Protein AF-A0A417QEA2-F1 (afdb_monomer_lite)

Secondary structure (DSSP, 8-state):
--PPPPPPPPTTHHHHHHHHHHHHHHHHHHHHHHHHHHHHHHHHHHHHHHHHHHT------HHHHHHHHHHHHHHHHHTTSS-------------S--TT-------------HHHHHHHHHHHHHHHHHHHHSHHHHHHHHHHHHTT-SS------HHHHHHHHTT----SS------S---TT-EEEEEEEETTTTEEEEEEE-TT--EEEEEEEEGGG--------SPPPEEEEETTEEEEEEE-GGG-EEEEEEETTEEEEEEESS-HHHHHHHHHH-TT--

Sequence (286 aa):
MCARSLPVPDKNWKNNCAKGKSQMEMNRISDELLREAVKQACEREGTYYEEFTKDAKHHFSIRHQIRMRRLYRKMKRKKAEELVDRYRVYTYPRQEADAGKKQFTSYRVTRLHPKFLLIVILLMISMSMTVFAIEPIREGIYQLIEKCFSDHTDISFEKVQSEIKGQEEEIKEFKPQKLEYVPEGYVLENEETDETFLMYSADYVNEEDYSLFYEQTAIQFFTPSISSNGKRMEKIDVKNKYGYWIEDTGGWNHLIYVNDGYVYYLSGHENIDNLISILEKNKKIK

Foldseek 3Di:
DDDDDDDDDDPCPVVVVVVVVVVVVVVVVVVVVVVVVVVVVVVVVVVVVCVVCVPPDDDDDPVRVVVVVVVVVVVVVVVVPDDDDDDDDDDDPDPPPPPDDDDPPPPPPPPDPVVVVVVVVVVVVVVVVVQCVDVVSVVVVVLVVLVVPQFFPPPPPPVVLCVQVVPADDDPDQDDQDQPDDDPQWDWDDWDQDPVQSKIKTWIAGPVRWIKIKMKGFSVNDDDGAAANSDDWDWDDAPNDTWIWGQHPPQKIWIWDHDDRITIIIITNDDPVVVSVSQNVRPVND

pLDDT: mean 70.97, std 18.06, range [32.75, 95.94]

Structure (mmCIF, N/CA/C/O backbone):
data_AF-A0A417QEA2-F1
#
_entry.id   AF-A0A417QEA2-F1
#
loop_
_atom_site.group_PDB
_atom_site.id
_atom_site.type_symbol
_atom_site.label_atom_id
_atom_site.label_alt_id
_atom_site.label_comp_id
_atom_site.label_asym_id
_atom_site.label_entity_id
_atom_site.label_seq_id
_atom_site.pdbx_PDB_ins_code
_atom_site.Cartn_x
_atom_site.Cartn_y
_atom_site.Cartn_z
_atom_site.occupancy
_atom_site.B_iso_or_equiv
_atom_site.auth_seq_id
_atom_site.auth_comp_id
_atom_site.auth_asym_id
_atom_site.auth_atom_id
_atom_site.pdbx_PDB_model_num
ATOM 1 N N . MET A 1 1 ? 64.346 75.365 7.347 1.00 34.59 1 MET A N 1
ATOM 2 C CA . MET A 1 1 ? 63.352 74.296 7.581 1.00 34.59 1 MET A CA 1
ATOM 3 C C . MET A 1 1 ? 62.937 73.703 6.237 1.00 34.59 1 MET A C 1
ATOM 5 O O . MET A 1 1 ? 62.426 74.429 5.401 1.00 34.59 1 MET A O 1
ATOM 9 N N . CYS A 1 2 ? 63.267 72.420 6.055 1.00 38.78 2 CYS A N 1
ATOM 10 C CA . CYS A 1 2 ? 62.787 71.415 5.089 1.00 38.78 2 CYS A CA 1
ATOM 11 C C . CYS A 1 2 ? 62.613 71.775 3.596 1.00 38.78 2 CYS A C 1
ATOM 13 O O . CYS A 1 2 ? 61.549 72.208 3.162 1.00 38.78 2 CYS A O 1
ATOM 15 N N . ALA A 1 3 ? 63.616 71.407 2.790 1.00 39.12 3 ALA A N 1
ATOM 16 C CA . ALA A 1 3 ? 63.444 71.112 1.367 1.00 39.12 3 ALA A CA 1
ATOM 17 C C . ALA A 1 3 ? 62.694 69.772 1.202 1.00 39.12 3 ALA A C 1
ATOM 19 O O . ALA A 1 3 ? 63.112 68.758 1.762 1.00 39.12 3 ALA A O 1
ATOM 20 N N . ARG A 1 4 ? 61.581 69.762 0.455 1.00 40.22 4 ARG A N 1
ATOM 21 C CA . ARG A 1 4 ? 60.879 68.535 0.040 1.00 40.22 4 ARG A CA 1
ATOM 22 C C . ARG A 1 4 ? 61.615 67.917 -1.150 1.00 40.22 4 ARG A C 1
ATOM 24 O O . ARG A 1 4 ? 61.803 68.579 -2.166 1.00 40.22 4 ARG A O 1
ATOM 31 N N . SER A 1 5 ? 62.027 66.662 -1.015 1.00 45.12 5 SER A N 1
ATOM 32 C CA . SER A 1 5 ? 62.602 65.851 -2.087 1.00 45.12 5 SER A CA 1
ATOM 33 C C . SER A 1 5 ? 61.541 65.478 -3.133 1.00 45.12 5 SER A C 1
ATOM 35 O O . SER A 1 5 ? 60.409 65.133 -2.796 1.00 45.12 5 SER A O 1
ATOM 37 N N . LEU A 1 6 ? 61.920 65.543 -4.412 1.00 48.94 6 LEU A N 1
ATOM 38 C CA . LEU A 1 6 ? 61.163 64.970 -5.530 1.00 48.94 6 LEU A CA 1
ATOM 39 C C . LEU A 1 6 ? 61.260 63.431 -5.493 1.00 48.94 6 LEU A C 1
ATOM 41 O O . LEU A 1 6 ? 62.308 62.909 -5.098 1.00 48.94 6 LEU A O 1
ATOM 45 N N . PRO A 1 7 ? 60.217 62.690 -5.910 1.00 47.09 7 PRO A N 1
ATOM 46 C CA . PRO A 1 7 ? 60.269 61.235 -5.942 1.00 47.09 7 PRO A CA 1
ATOM 47 C C . PRO A 1 7 ? 61.247 60.753 -7.023 1.00 47.09 7 PRO A C 1
ATOM 49 O O . PRO A 1 7 ? 61.224 61.209 -8.166 1.00 47.09 7 PRO A O 1
ATOM 52 N N . VAL A 1 8 ? 62.119 59.821 -6.639 1.00 57.31 8 VAL A N 1
ATOM 53 C CA . VAL A 1 8 ? 63.080 59.149 -7.522 1.00 57.31 8 VAL A CA 1
ATOM 54 C C . VAL A 1 8 ? 62.325 58.164 -8.429 1.00 57.31 8 VAL A C 1
ATOM 56 O O . VAL A 1 8 ? 61.474 57.430 -7.924 1.00 57.31 8 VAL A O 1
ATOM 59 N N . PRO A 1 9 ? 62.610 58.106 -9.744 1.00 53.44 9 PRO A N 1
ATOM 60 C CA . PRO A 1 9 ? 61.956 57.161 -10.642 1.00 53.44 9 PRO A CA 1
ATOM 61 C C . PRO A 1 9 ? 62.353 55.717 -10.309 1.00 53.44 9 PRO A C 1
ATOM 63 O O . PRO A 1 9 ? 63.536 55.394 -10.174 1.00 53.44 9 PRO A O 1
ATOM 66 N N . ASP A 1 10 ? 61.346 54.851 -10.190 1.00 58.69 10 ASP A N 1
ATOM 67 C CA . ASP A 1 10 ? 61.504 53.428 -9.896 1.00 58.69 10 ASP A CA 1
ATOM 68 C C . ASP A 1 10 ? 62.354 52.735 -10.980 1.00 58.69 10 ASP A C 1
ATOM 70 O O . ASP A 1 10 ? 62.067 52.800 -12.182 1.00 58.69 10 ASP A O 1
ATOM 74 N N . LYS A 1 11 ? 63.423 52.055 -10.546 1.00 57.03 11 LYS A N 1
ATOM 75 C CA . LYS A 1 11 ? 64.387 51.352 -11.408 1.00 57.03 11 LYS A CA 1
ATOM 76 C C . LYS A 1 11 ? 63.763 50.173 -12.173 1.00 5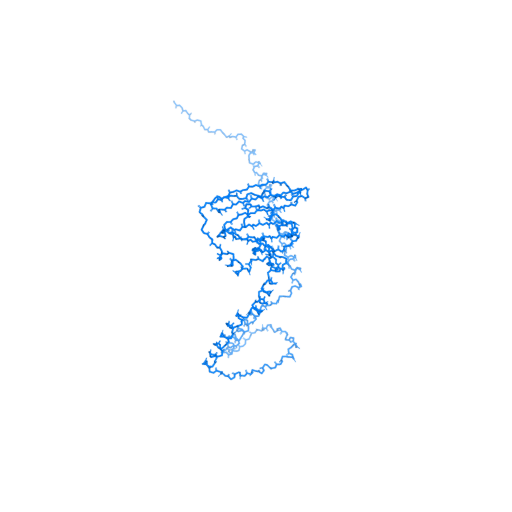7.03 11 LYS A C 1
ATOM 78 O O . LYS A 1 11 ? 64.402 49.658 -13.086 1.00 57.03 11 LYS A O 1
ATOM 83 N N . ASN A 1 12 ? 62.525 49.778 -11.865 1.00 56.47 12 ASN A N 1
ATOM 84 C CA . ASN A 1 12 ? 61.827 48.658 -12.509 1.00 56.47 12 ASN A CA 1
ATOM 85 C C . ASN A 1 12 ? 60.877 49.023 -13.666 1.00 56.47 12 ASN A C 1
ATOM 87 O O . ASN A 1 12 ? 60.269 48.129 -14.260 1.00 56.47 12 ASN A O 1
ATOM 91 N N . TRP A 1 13 ? 60.757 50.297 -14.058 1.00 50.38 13 TRP A N 1
ATOM 92 C CA . TRP A 1 13 ? 59.749 50.706 -15.053 1.00 50.38 13 TRP A CA 1
ATOM 93 C C . TRP A 1 13 ? 59.919 50.051 -16.443 1.00 50.38 13 TRP A C 1
ATOM 95 O O . TRP A 1 13 ? 58.929 49.693 -17.086 1.00 50.38 13 TRP A O 1
ATOM 105 N N . LYS A 1 14 ? 61.166 49.828 -16.895 1.00 54.16 14 LYS A N 1
ATOM 106 C CA . LYS A 1 14 ? 61.457 49.177 -18.190 1.00 54.16 14 LYS A CA 1
ATOM 107 C C . LYS A 1 14 ? 61.068 47.696 -18.201 1.00 54.16 14 LYS A C 1
ATOM 109 O O . LYS A 1 14 ? 60.528 47.217 -19.197 1.00 54.16 14 LYS A O 1
ATOM 114 N N . ASN A 1 15 ? 61.282 46.997 -17.085 1.00 55.94 15 ASN A N 1
ATOM 115 C CA . ASN A 1 15 ? 60.948 45.579 -16.943 1.00 55.94 15 ASN A CA 1
ATOM 116 C C . ASN A 1 15 ? 59.429 45.369 -16.910 1.00 55.94 15 ASN A C 1
ATOM 118 O O . ASN A 1 15 ? 58.923 44.440 -17.536 1.00 55.94 15 ASN A O 1
ATOM 122 N N . ASN A 1 16 ? 58.692 46.282 -16.272 1.00 54.66 16 ASN A N 1
ATOM 123 C CA . ASN A 1 16 ? 57.230 46.234 -16.224 1.00 54.66 16 ASN A CA 1
ATOM 124 C C . ASN A 1 16 ? 56.588 46.499 -17.601 1.00 54.66 16 ASN A C 1
ATOM 126 O O . ASN A 1 16 ? 55.611 45.843 -17.956 1.00 54.66 16 ASN A O 1
ATOM 130 N N . CYS A 1 17 ? 57.171 47.379 -18.427 1.00 54.06 17 CYS A N 1
ATOM 131 C CA . CYS A 1 17 ? 56.698 47.616 -19.798 1.00 54.06 17 CYS A CA 1
ATOM 132 C C . CYS A 1 17 ? 56.938 46.421 -20.739 1.00 54.06 17 CYS A C 1
ATOM 134 O O . CYS A 1 17 ? 56.089 46.126 -21.579 1.00 54.06 17 CYS A O 1
ATOM 136 N N . ALA A 1 18 ? 58.073 45.724 -20.616 1.00 55.03 18 ALA A N 1
ATOM 137 C CA . ALA A 1 18 ? 58.368 44.536 -21.425 1.00 55.03 18 ALA A CA 1
ATOM 138 C C . ALA A 1 18 ? 57.472 43.344 -21.041 1.00 55.03 18 ALA A C 1
ATOM 140 O O . ALA A 1 18 ? 56.949 42.653 -21.914 1.00 55.03 18 ALA A O 1
ATOM 141 N N . LYS A 1 19 ? 57.226 43.160 -19.737 1.00 54.22 19 LYS A N 1
ATOM 142 C CA . LYS A 1 19 ? 56.334 42.116 -19.211 1.00 54.22 19 LYS A CA 1
ATOM 143 C C . LYS A 1 19 ? 54.877 42.342 -19.636 1.00 54.22 19 LYS A C 1
ATOM 145 O O . LYS A 1 19 ? 54.225 41.404 -20.083 1.00 54.22 19 LYS A O 1
ATOM 150 N N . GLY A 1 20 ? 54.410 43.596 -19.609 1.00 56.53 20 GLY A N 1
ATOM 151 C CA . GLY A 1 20 ? 53.079 43.973 -20.097 1.00 56.53 20 GLY A CA 1
ATOM 152 C C . GLY A 1 20 ? 52.887 43.765 -21.605 1.00 56.53 20 GLY A C 1
ATOM 153 O O . GLY A 1 20 ? 51.827 43.312 -22.023 1.00 56.53 20 GLY A O 1
ATOM 154 N N . LYS A 1 21 ? 53.915 44.022 -22.430 1.00 54.38 21 LYS A N 1
ATOM 155 C CA . LYS A 1 21 ? 53.860 43.757 -23.882 1.00 54.38 21 LYS A CA 1
ATOM 156 C C . LYS A 1 21 ? 53.807 42.261 -24.205 1.00 54.38 21 LYS A C 1
ATOM 158 O O . LYS A 1 21 ? 52.982 41.859 -25.015 1.00 54.38 21 LYS A O 1
ATOM 163 N N . SER A 1 22 ? 54.610 41.444 -23.520 1.00 58.03 22 SER A N 1
ATOM 164 C CA . SER A 1 22 ? 54.604 39.983 -23.688 1.00 58.03 22 SER A CA 1
ATOM 165 C C . SER A 1 22 ? 53.280 39.342 -23.244 1.00 58.03 22 SER A C 1
ATOM 167 O O . SER A 1 22 ? 52.764 38.472 -23.942 1.00 58.03 22 SER A O 1
ATOM 169 N N . GLN A 1 23 ? 52.682 39.805 -22.139 1.00 54.97 23 GLN A N 1
ATOM 170 C CA . GLN A 1 23 ? 51.347 39.358 -21.715 1.00 54.97 23 GLN A CA 1
ATOM 171 C C . GLN A 1 23 ? 50.244 39.787 -22.692 1.00 54.97 23 GLN A C 1
ATOM 173 O O . GLN A 1 23 ? 49.345 39.004 -22.978 1.00 54.97 23 GLN A O 1
ATOM 178 N N . MET A 1 24 ? 50.318 41.000 -23.245 1.00 55.59 24 MET A N 1
ATOM 179 C CA . MET A 1 24 ? 49.335 41.488 -24.217 1.00 55.59 24 MET A CA 1
ATOM 180 C C . MET A 1 24 ? 49.415 40.747 -25.565 1.00 55.59 24 MET A C 1
ATOM 182 O O . MET A 1 24 ? 48.383 40.509 -26.188 1.00 55.59 24 MET A O 1
ATOM 186 N N . GLU A 1 25 ? 50.613 40.358 -26.012 1.00 57.06 25 GLU A N 1
ATOM 187 C CA . GLU A 1 25 ? 50.797 39.545 -27.224 1.00 57.06 25 GLU A CA 1
ATOM 188 C C . GLU A 1 25 ? 50.344 38.093 -27.031 1.00 57.06 25 GLU A C 1
ATOM 190 O O . GLU A 1 25 ? 49.637 37.576 -27.893 1.00 57.06 25 GLU A O 1
ATOM 195 N N . MET A 1 26 ? 50.647 37.456 -25.891 1.00 56.03 26 MET A N 1
ATOM 196 C CA . MET A 1 26 ? 50.119 36.116 -25.591 1.00 56.03 26 MET A CA 1
ATOM 197 C C . MET A 1 26 ? 48.588 36.099 -25.507 1.00 56.03 26 MET A C 1
ATOM 199 O O . MET A 1 26 ? 47.973 35.182 -26.044 1.00 56.03 26 MET A O 1
ATOM 203 N N . ASN A 1 27 ? 47.975 37.129 -24.912 1.00 60.62 27 ASN A N 1
ATOM 204 C CA . ASN A 1 27 ? 46.515 37.235 -24.834 1.00 60.62 27 ASN A CA 1
ATOM 205 C C . ASN A 1 27 ? 45.869 37.444 -26.218 1.00 60.62 27 ASN A C 1
ATOM 207 O O . ASN A 1 27 ? 44.789 36.929 -26.484 1.00 60.62 27 ASN A O 1
ATOM 211 N N . ARG A 1 28 ? 46.535 38.159 -27.136 1.00 60.09 28 ARG A N 1
ATOM 212 C CA . ARG A 1 28 ? 46.055 38.303 -28.521 1.00 60.09 28 ARG A CA 1
ATOM 213 C C . ARG A 1 28 ? 46.116 36.993 -29.297 1.00 60.09 28 ARG A C 1
ATOM 215 O O . ARG A 1 28 ? 45.161 36.666 -29.992 1.00 60.09 28 ARG A O 1
ATOM 222 N N . ILE A 1 29 ? 47.212 36.247 -29.155 1.00 61.06 29 ILE A N 1
ATOM 223 C CA . ILE A 1 29 ? 47.377 34.940 -29.801 1.00 61.06 29 ILE A CA 1
ATOM 224 C C . ILE A 1 29 ? 46.343 33.947 -29.250 1.00 61.06 29 ILE A C 1
ATOM 226 O O . ILE A 1 29 ? 45.759 33.205 -30.032 1.00 61.06 29 ILE A O 1
ATOM 230 N N . SER A 1 30 ? 46.046 33.962 -27.942 1.00 69.88 30 SER A N 1
ATOM 231 C CA . SER A 1 30 ? 44.995 33.109 -27.366 1.00 69.88 30 SER A CA 1
ATOM 232 C C . SER A 1 30 ? 43.589 33.486 -27.831 1.00 69.88 30 SER A C 1
ATOM 234 O O . SER A 1 30 ? 42.786 32.594 -28.091 1.00 69.88 30 SER A O 1
ATOM 236 N N . ASP A 1 31 ? 43.293 34.781 -27.973 1.00 74.12 31 ASP A N 1
ATOM 237 C CA . ASP A 1 31 ? 41.981 35.256 -28.425 1.00 74.12 31 ASP A CA 1
ATOM 238 C C . ASP A 1 31 ? 41.740 34.954 -29.910 1.00 74.12 31 ASP A C 1
ATOM 240 O O . ASP A 1 31 ? 40.628 34.590 -30.295 1.00 74.12 31 ASP A O 1
ATOM 244 N N . GLU A 1 32 ? 42.772 35.058 -30.754 1.00 77.62 32 GLU A N 1
ATOM 245 C CA . GLU A 1 32 ? 42.690 34.647 -32.160 1.00 77.62 32 GLU A CA 1
ATOM 246 C C . GLU A 1 32 ? 42.477 33.137 -32.292 1.00 77.62 32 GLU A C 1
ATOM 248 O O . GLU A 1 32 ? 41.592 32.715 -33.039 1.00 77.62 32 GLU A O 1
ATOM 253 N N . LEU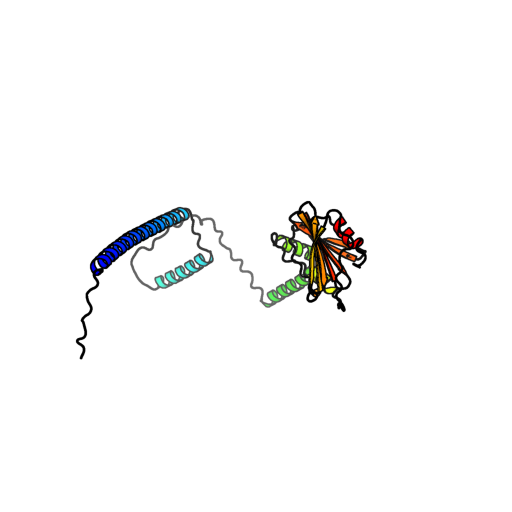 A 1 33 ? 43.193 32.331 -31.500 1.00 76.75 33 LEU A N 1
ATOM 254 C CA . LEU A 1 33 ? 43.028 30.875 -31.477 1.00 76.75 33 LEU A CA 1
ATOM 255 C C . LEU A 1 33 ? 41.632 30.462 -30.988 1.00 76.75 33 LEU A C 1
ATOM 257 O O . LEU A 1 33 ? 41.006 29.579 -31.571 1.00 76.75 33 LEU A O 1
ATOM 261 N N . LEU A 1 34 ? 41.111 31.132 -29.954 1.00 72.50 34 LEU A N 1
ATOM 262 C CA . LEU A 1 34 ? 39.740 30.947 -29.472 1.00 72.50 34 LEU A CA 1
ATOM 263 C C . LEU A 1 34 ? 38.717 31.317 -30.546 1.00 72.50 34 LEU A C 1
ATOM 265 O O . LEU A 1 34 ? 37.758 30.581 -30.772 1.00 72.50 34 LEU A O 1
ATOM 269 N N . ARG A 1 35 ? 38.921 32.436 -31.243 1.00 77.94 35 ARG A N 1
ATOM 270 C CA . ARG A 1 35 ? 38.017 32.895 -32.301 1.00 77.94 35 ARG A CA 1
ATOM 271 C C . ARG A 1 35 ? 37.998 31.939 -33.490 1.00 77.94 35 ARG A C 1
ATOM 273 O O . ARG A 1 35 ? 36.935 31.707 -34.066 1.00 77.94 35 ARG A O 1
ATOM 280 N N . GLU A 1 36 ? 39.145 31.374 -33.845 1.00 83.94 36 GLU A N 1
ATOM 281 C CA . GLU A 1 36 ? 39.262 30.392 -34.919 1.00 83.94 36 GLU A CA 1
ATOM 282 C C . GLU A 1 36 ? 38.656 29.037 -34.523 1.00 83.94 36 GLU A C 1
ATOM 284 O O . GLU A 1 36 ? 37.910 28.452 -35.310 1.00 83.94 36 GLU A O 1
ATOM 289 N N . ALA A 1 37 ? 38.854 28.595 -33.277 1.00 79.19 37 ALA A N 1
ATOM 290 C CA . ALA A 1 37 ? 38.217 27.394 -32.737 1.00 79.19 37 ALA A CA 1
ATOM 291 C C . ALA A 1 37 ? 36.684 27.515 -32.698 1.00 79.19 37 ALA A C 1
ATOM 293 O O . ALA A 1 37 ? 35.982 26.594 -33.114 1.00 79.19 37 ALA A O 1
ATOM 294 N N . VAL A 1 38 ? 36.150 28.666 -32.271 1.00 78.06 38 VAL A N 1
ATOM 295 C CA . VAL A 1 38 ? 34.700 28.936 -32.279 1.00 78.06 38 VAL A CA 1
ATOM 296 C C . VAL A 1 38 ? 34.155 28.946 -33.706 1.00 78.06 38 VAL A C 1
ATOM 298 O O . VAL A 1 38 ? 33.104 28.365 -33.966 1.00 78.06 38 VAL A O 1
ATOM 301 N N . LYS A 1 39 ? 34.878 29.553 -34.653 1.00 82.25 39 LYS A N 1
ATOM 302 C CA . LYS A 1 39 ? 34.473 29.566 -36.063 1.00 82.25 39 LYS A CA 1
ATOM 303 C C . LYS A 1 39 ? 34.405 28.149 -36.640 1.00 82.25 39 LYS A C 1
ATOM 305 O O . LYS A 1 39 ? 33.399 27.799 -37.252 1.00 82.25 39 LYS A O 1
ATOM 310 N N . GLN A 1 40 ? 35.424 27.326 -36.391 1.00 81.06 40 GLN A N 1
ATOM 311 C CA . GLN A 1 40 ? 35.429 25.928 -36.826 1.00 81.06 40 GLN A CA 1
ATOM 312 C C . GLN A 1 40 ? 34.318 25.109 -36.158 1.00 81.06 40 GLN A C 1
ATOM 314 O O . GLN A 1 40 ? 33.697 24.283 -36.823 1.00 81.06 40 GLN A O 1
ATOM 319 N N . ALA A 1 41 ? 34.023 25.346 -34.876 1.00 74.94 41 ALA A N 1
ATOM 320 C CA . ALA A 1 41 ? 32.918 24.686 -34.183 1.00 74.94 41 ALA A CA 1
ATOM 321 C C . ALA A 1 41 ? 31.558 25.042 -34.810 1.00 74.94 41 ALA A C 1
ATOM 323 O O . ALA A 1 41 ? 30.780 24.143 -35.121 1.00 74.94 41 ALA A O 1
ATOM 324 N N . CYS A 1 42 ? 31.303 26.325 -35.091 1.00 74.31 42 CYS A N 1
ATOM 325 C CA . CYS A 1 42 ? 30.068 26.763 -35.747 1.00 74.31 42 CYS A CA 1
ATOM 326 C C . CYS A 1 42 ? 29.919 26.211 -37.173 1.00 74.31 42 CYS A C 1
ATOM 328 O O . CYS A 1 42 ? 28.822 25.820 -37.563 1.00 74.31 42 CYS A O 1
ATOM 330 N N . GLU A 1 43 ? 30.998 26.156 -37.959 1.00 80.50 43 GLU A N 1
ATOM 331 C CA . GLU A 1 43 ? 30.967 25.571 -39.309 1.00 80.50 43 GLU A CA 1
ATOM 332 C C . GLU A 1 43 ? 30.697 24.055 -39.261 1.00 80.50 43 GLU A C 1
ATOM 334 O O . GLU A 1 43 ? 29.950 23.517 -40.085 1.00 80.50 43 GLU A O 1
ATOM 339 N N . ARG A 1 44 ? 31.237 23.360 -38.253 1.00 77.00 44 ARG A N 1
ATOM 340 C CA . ARG A 1 44 ? 31.018 21.923 -38.038 1.00 77.00 44 ARG A CA 1
ATOM 341 C C . ARG A 1 44 ? 29.594 21.608 -37.572 1.00 77.00 44 ARG A C 1
ATOM 343 O O . ARG A 1 44 ? 28.999 20.643 -38.039 1.00 77.00 44 ARG A O 1
ATOM 350 N N . GLU A 1 45 ? 29.021 22.435 -36.702 1.00 69.44 45 GLU A N 1
ATOM 351 C CA . GLU A 1 45 ? 27.611 22.314 -36.315 1.00 69.44 45 GLU A CA 1
ATOM 352 C C . GLU A 1 45 ? 26.676 22.657 -37.479 1.00 69.44 45 GLU A C 1
ATOM 354 O O . GLU A 1 45 ? 25.715 21.934 -37.728 1.00 69.44 45 GLU A O 1
ATOM 359 N N . GLY A 1 46 ? 26.969 23.718 -38.237 1.00 73.50 46 GLY A N 1
ATOM 360 C CA . GLY A 1 46 ? 26.173 24.108 -39.403 1.00 73.50 46 GLY A CA 1
ATOM 361 C C . GLY A 1 46 ? 26.099 23.002 -40.456 1.00 73.50 46 GLY A C 1
ATOM 362 O O . GLY A 1 46 ? 25.012 22.665 -40.922 1.00 73.50 46 GLY A O 1
ATOM 363 N N . THR A 1 47 ? 27.238 22.378 -40.767 1.00 75.69 47 THR A N 1
ATOM 364 C CA . THR A 1 47 ? 27.301 21.235 -41.693 1.00 75.69 47 THR A CA 1
ATOM 365 C C . THR A 1 47 ? 26.568 20.004 -41.156 1.00 75.69 47 THR A C 1
ATOM 367 O O . THR A 1 47 ? 25.844 19.365 -41.918 1.00 75.69 47 THR A O 1
ATOM 370 N N . TYR A 1 48 ? 26.655 19.720 -39.851 1.00 74.62 48 TYR A N 1
ATOM 371 C CA . TYR A 1 48 ? 25.870 18.660 -39.205 1.00 74.62 48 TYR A CA 1
ATOM 372 C C . TYR A 1 48 ? 24.357 18.893 -39.338 1.00 74.62 48 TYR A C 1
ATOM 374 O O . TYR A 1 48 ? 23.622 17.981 -39.715 1.00 74.62 48 TYR A O 1
ATOM 382 N N . TYR A 1 49 ? 23.872 20.114 -39.089 1.00 68.31 49 TYR A N 1
ATOM 383 C CA . TYR A 1 49 ? 22.448 20.425 -39.231 1.00 68.31 49 TYR A CA 1
ATOM 384 C C . TYR A 1 49 ? 21.985 20.416 -40.693 1.00 68.31 49 TYR A C 1
ATOM 386 O O . TYR A 1 49 ? 20.874 19.963 -40.970 1.00 68.31 49 TYR A O 1
ATOM 394 N N . GLU A 1 50 ? 22.804 20.871 -41.643 1.00 74.56 50 GLU A N 1
ATOM 395 C CA . GL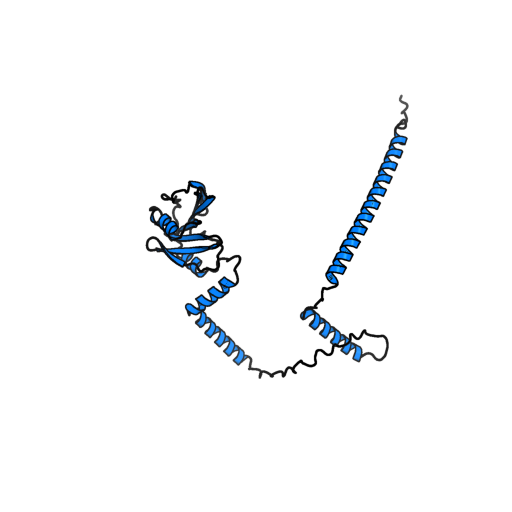U A 1 50 ? 22.489 20.770 -43.074 1.00 74.56 50 GLU A CA 1
ATOM 396 C C . GLU A 1 50 ? 22.410 19.311 -43.544 1.00 74.56 50 GLU A C 1
ATOM 398 O O . GLU A 1 50 ? 21.510 18.957 -44.304 1.00 74.56 50 GLU A O 1
ATOM 403 N N . GLU A 1 51 ? 23.302 18.441 -43.068 1.00 73.00 51 GLU A N 1
ATOM 404 C CA . GLU A 1 51 ? 23.266 17.010 -43.377 1.00 73.00 51 GLU A CA 1
ATOM 405 C C . GLU A 1 51 ? 22.069 16.311 -42.714 1.00 73.00 51 GLU A C 1
ATOM 407 O O . GLU A 1 51 ? 21.348 15.570 -43.378 1.00 73.00 51 GLU A O 1
ATOM 412 N N . PHE A 1 52 ? 21.761 16.643 -41.455 1.00 65.75 52 PHE A N 1
ATOM 413 C CA . PHE A 1 52 ? 20.582 16.141 -40.739 1.00 65.75 52 PHE A CA 1
ATOM 414 C C . PHE A 1 52 ? 19.255 16.590 -41.375 1.00 65.75 52 PHE A C 1
ATOM 416 O O . PHE A 1 52 ? 18.251 15.878 -41.326 1.00 65.75 52 PHE A O 1
ATOM 423 N N . THR A 1 53 ? 19.225 17.777 -41.986 1.00 65.31 53 THR A N 1
ATOM 424 C CA . THR A 1 53 ? 18.005 18.338 -42.588 1.00 65.31 53 THR A CA 1
ATOM 425 C C . THR A 1 53 ? 17.841 18.033 -44.075 1.00 65.31 53 THR A C 1
ATOM 427 O O . THR A 1 53 ? 16.732 18.205 -44.586 1.00 65.31 53 THR A O 1
ATOM 430 N N . LYS A 1 54 ? 18.871 17.516 -44.765 1.00 69.06 54 LYS A N 1
ATOM 431 C CA . LYS A 1 54 ? 18.800 17.128 -46.190 1.00 69.06 54 LYS A CA 1
ATOM 432 C C . LYS A 1 54 ? 17.671 16.140 -46.493 1.00 69.06 54 LYS A C 1
ATOM 434 O O . LYS A 1 54 ? 16.999 16.290 -47.512 1.00 69.06 54 LYS A O 1
ATOM 439 N N . ASP A 1 55 ? 17.414 15.202 -45.583 1.00 66.06 55 ASP A N 1
ATOM 440 C CA . ASP A 1 55 ? 16.366 14.182 -45.734 1.00 66.06 55 ASP A CA 1
ATOM 441 C C . ASP A 1 55 ? 15.080 14.503 -44.951 1.00 66.06 55 ASP A C 1
ATOM 443 O O . ASP A 1 55 ? 14.064 13.805 -45.065 1.00 66.06 55 ASP A O 1
ATOM 447 N N . ALA A 1 56 ? 15.074 15.596 -44.183 1.00 62.50 56 ALA A N 1
ATOM 448 C CA . ALA A 1 56 ? 13.926 16.010 -43.391 1.00 62.50 56 ALA A CA 1
ATOM 449 C C . ALA A 1 56 ? 12.845 16.638 -44.288 1.00 62.50 56 ALA A C 1
ATOM 451 O O . ALA A 1 56 ? 12.844 17.832 -44.593 1.00 62.50 56 ALA A O 1
ATOM 452 N N . LYS A 1 57 ? 11.852 15.837 -44.690 1.00 62.66 57 LYS A N 1
ATOM 453 C CA . LYS A 1 57 ? 10.644 16.351 -45.352 1.00 62.66 57 LYS A CA 1
ATOM 454 C C . LYS A 1 57 ? 9.824 17.178 -44.361 1.00 62.66 57 LYS A C 1
ATOM 456 O O . LYS A 1 57 ? 9.061 16.642 -43.559 1.00 62.66 57 LYS A O 1
ATOM 461 N N . HIS A 1 58 ? 9.951 18.503 -44.423 1.00 63.72 58 HIS A N 1
ATOM 462 C CA . HIS A 1 58 ? 9.126 19.389 -43.609 1.00 63.72 58 HIS A CA 1
ATOM 463 C C . HIS A 1 58 ? 7.659 19.341 -44.065 1.00 63.72 58 HIS A C 1
ATOM 465 O O . HIS A 1 58 ? 7.297 19.827 -45.139 1.00 63.72 58 HIS A O 1
ATOM 471 N N . HIS A 1 59 ? 6.790 18.787 -43.221 1.00 59.69 59 HIS A N 1
ATOM 472 C CA . HIS A 1 59 ? 5.348 18.808 -43.430 1.00 59.69 59 HIS A CA 1
ATOM 473 C C . HIS A 1 59 ? 4.716 19.929 -42.605 1.00 59.69 59 HIS A C 1
ATOM 475 O O . HIS A 1 59 ? 4.592 19.843 -41.385 1.00 59.69 59 HIS A O 1
ATOM 481 N N . PHE A 1 60 ? 4.267 20.988 -43.280 1.00 70.69 60 PHE A N 1
ATOM 482 C CA . PHE A 1 60 ? 3.500 22.043 -42.624 1.00 70.69 60 PHE A CA 1
ATOM 483 C C . PHE A 1 60 ? 2.234 21.473 -41.978 1.00 70.69 60 PHE A C 1
ATOM 485 O O . PHE A 1 60 ? 1.464 20.762 -42.631 1.00 70.69 60 PHE A O 1
ATOM 492 N N . SER A 1 61 ? 1.971 21.861 -40.727 1.00 68.19 61 SER A N 1
ATOM 493 C CA . SER A 1 61 ? 0.755 21.455 -40.020 1.00 68.19 61 SER A CA 1
ATOM 494 C C . SER A 1 61 ? -0.511 21.851 -40.790 1.00 68.19 61 SER A C 1
ATOM 496 O O . SER A 1 61 ? -0.558 22.868 -41.492 1.00 68.19 61 SER A O 1
ATOM 498 N N . ILE A 1 62 ? -1.591 21.086 -40.614 1.00 65.50 62 ILE A N 1
ATOM 499 C CA . ILE A 1 62 ? -2.884 21.357 -41.265 1.00 65.50 62 ILE A CA 1
ATOM 500 C C . ILE A 1 62 ? -3.373 22.782 -40.943 1.00 65.50 62 ILE A C 1
ATOM 502 O O . ILE A 1 62 ? -3.863 23.490 -41.827 1.00 65.50 62 ILE A O 1
ATOM 506 N N . ARG A 1 63 ? -3.173 23.259 -39.702 1.00 63.66 63 ARG A N 1
ATOM 507 C CA . ARG A 1 63 ? -3.488 24.647 -39.311 1.00 63.66 63 ARG A CA 1
ATOM 508 C C . ARG A 1 63 ? -2.688 25.668 -40.126 1.00 63.66 63 ARG A C 1
ATOM 510 O O . ARG A 1 63 ? -3.273 26.650 -40.589 1.00 63.66 63 ARG A O 1
ATOM 517 N N . HIS A 1 64 ? -1.392 25.434 -40.338 1.00 70.94 64 HIS A N 1
ATOM 518 C CA . HIS A 1 64 ? -0.548 26.298 -41.164 1.00 70.94 64 HIS A CA 1
ATOM 519 C C . HIS A 1 64 ? -1.030 26.315 -42.624 1.00 70.94 64 HIS A C 1
ATOM 521 O O . HIS A 1 64 ? -1.246 27.389 -43.188 1.00 70.94 64 HIS A O 1
ATOM 527 N N . GLN A 1 65 ? -1.318 25.149 -43.211 1.00 71.25 65 GLN A N 1
ATOM 528 C CA . GLN A 1 65 ? -1.837 25.057 -44.581 1.00 71.25 65 GLN A CA 1
ATOM 529 C C . GLN A 1 65 ? -3.173 25.800 -44.757 1.00 71.25 65 GLN A C 1
ATOM 531 O O . GLN A 1 65 ? -3.372 26.513 -45.745 1.00 71.25 65 GLN A O 1
ATOM 536 N N . ILE A 1 66 ? -4.090 25.689 -43.788 1.00 68.81 66 ILE A N 1
ATOM 537 C CA . ILE A 1 66 ? -5.371 26.413 -43.800 1.00 68.81 66 ILE A CA 1
ATOM 538 C C . ILE A 1 66 ? -5.142 27.928 -43.712 1.00 68.81 66 ILE A C 1
ATOM 540 O O . ILE A 1 66 ? -5.766 28.686 -44.463 1.00 68.81 66 ILE A O 1
ATOM 544 N N . ARG A 1 67 ? -4.239 28.382 -42.830 1.00 74.12 67 ARG A N 1
ATOM 545 C CA . ARG A 1 67 ? -3.888 29.805 -42.687 1.00 74.12 67 ARG A CA 1
ATOM 546 C C . ARG A 1 67 ? -3.318 30.361 -43.992 1.00 74.12 67 ARG A C 1
ATOM 548 O O . ARG A 1 67 ? -3.800 31.390 -44.468 1.00 74.12 67 ARG A O 1
ATOM 555 N N . MET A 1 68 ? -2.390 29.642 -44.618 1.00 70.50 68 MET A N 1
ATOM 556 C CA . MET A 1 68 ? -1.784 30.040 -45.890 1.00 70.50 68 MET A CA 1
ATOM 557 C C . MET A 1 68 ? -2.793 30.065 -47.040 1.00 70.50 68 MET A C 1
ATOM 559 O O . MET A 1 68 ? -2.819 31.024 -47.810 1.00 70.50 68 MET A O 1
ATOM 563 N N . ARG A 1 69 ? -3.721 29.100 -47.117 1.00 74.62 69 ARG A N 1
ATOM 564 C CA . ARG A 1 69 ? -4.813 29.133 -48.110 1.00 74.62 69 ARG A CA 1
ATOM 565 C C . ARG A 1 69 ? -5.729 30.345 -47.939 1.00 74.62 69 ARG A C 1
ATOM 567 O O . ARG A 1 69 ? -6.155 30.932 -48.935 1.00 74.62 69 ARG A O 1
ATOM 574 N N . ARG A 1 70 ? -6.047 30.736 -46.699 1.00 72.00 70 ARG A N 1
ATOM 575 C CA . ARG A 1 70 ? -6.862 31.934 -46.422 1.00 72.00 70 ARG A CA 1
ATOM 576 C C . ARG A 1 70 ? -6.135 33.211 -46.838 1.00 72.00 70 ARG A C 1
ATOM 578 O O . ARG A 1 70 ? -6.753 34.063 -47.474 1.00 72.00 70 ARG A O 1
ATOM 585 N N . LEU A 1 71 ? -4.843 33.321 -46.529 1.00 72.12 71 LEU A N 1
ATOM 586 C CA . LEU A 1 71 ? -4.007 34.446 -46.955 1.00 72.12 71 LEU A CA 1
ATOM 587 C C . LEU A 1 71 ? -3.913 34.523 -48.481 1.00 72.12 71 LEU A C 1
ATOM 589 O O . LEU A 1 71 ? -4.187 35.576 -49.047 1.00 72.12 71 LEU A O 1
ATOM 593 N N . TYR A 1 72 ? -3.663 33.399 -49.156 1.00 70.94 72 TYR A N 1
ATOM 594 C CA . TYR A 1 72 ? -3.614 33.341 -50.617 1.00 70.94 72 TYR A CA 1
ATOM 595 C C . TYR A 1 72 ? -4.931 33.789 -51.264 1.00 70.94 72 TYR A C 1
ATOM 597 O O . TYR A 1 72 ? -4.926 34.585 -52.198 1.00 70.94 72 TYR A O 1
ATOM 605 N N . ARG A 1 73 ? -6.083 33.351 -50.738 1.00 71.12 73 ARG A N 1
ATOM 606 C CA . ARG A 1 73 ? -7.399 33.801 -51.228 1.00 71.12 73 ARG A CA 1
ATOM 607 C C . ARG A 1 73 ? -7.632 35.294 -50.997 1.00 71.12 73 ARG A C 1
ATOM 609 O O . ARG A 1 73 ? -8.204 35.942 -51.868 1.00 71.12 73 ARG A O 1
ATOM 616 N N . LYS A 1 74 ? -7.191 35.844 -49.859 1.00 68.75 74 LYS A N 1
ATOM 617 C CA . LYS A 1 74 ? -7.255 37.291 -49.593 1.00 68.75 74 LYS A CA 1
ATOM 618 C C . LYS A 1 74 ? -6.367 38.081 -50.557 1.00 68.75 74 LYS A C 1
ATOM 620 O O . LYS A 1 74 ? -6.832 39.073 -51.104 1.00 68.75 74 LYS A O 1
ATOM 625 N N . MET A 1 75 ? -5.146 37.613 -50.823 1.00 66.06 75 MET A N 1
ATOM 626 C CA . MET A 1 75 ? -4.254 38.236 -51.808 1.00 66.06 75 MET A CA 1
ATOM 627 C C . MET A 1 75 ? -4.823 38.150 -53.225 1.00 66.06 75 MET A C 1
ATOM 629 O O . MET A 1 75 ? -4.798 39.137 -53.943 1.00 66.06 75 MET A O 1
ATOM 633 N N . LYS A 1 76 ? -5.404 37.010 -53.618 1.00 60.78 76 LYS A N 1
ATOM 634 C CA . LYS A 1 76 ? -6.018 36.838 -54.943 1.00 60.78 76 LYS A CA 1
ATOM 635 C C . LYS A 1 76 ? -7.249 37.730 -55.145 1.00 60.78 76 LYS A C 1
ATOM 637 O O . LYS A 1 76 ? -7.484 38.170 -56.260 1.00 60.78 76 LYS A O 1
ATOM 642 N N . ARG A 1 77 ? -8.011 38.008 -54.078 1.00 56.59 77 ARG A N 1
ATOM 643 C CA . ARG A 1 77 ? -9.122 38.976 -54.102 1.00 56.59 77 ARG A CA 1
ATOM 644 C C . ARG A 1 77 ? -8.626 40.417 -54.219 1.00 56.59 77 ARG A C 1
ATOM 646 O O . ARG A 1 77 ? -9.133 41.126 -55.069 1.00 56.59 77 ARG A O 1
ATOM 653 N N . LYS A 1 78 ? -7.591 40.804 -53.461 1.00 54.59 78 LYS A N 1
ATOM 654 C CA . LYS A 1 78 ? -6.946 42.124 -53.607 1.00 54.59 78 LYS A CA 1
ATOM 655 C C . LYS A 1 78 ? -6.321 42.325 -54.995 1.00 54.59 78 LYS A C 1
ATOM 657 O O . LYS A 1 78 ? -6.430 43.393 -55.568 1.00 54.59 78 LYS A O 1
ATOM 662 N N . LYS A 1 79 ? -5.738 41.271 -55.575 1.00 47.38 79 LYS A N 1
ATOM 663 C CA . LYS A 1 79 ? -5.144 41.290 -56.923 1.00 47.38 79 LYS A CA 1
ATOM 664 C C . LYS A 1 79 ? -6.181 41.312 -58.061 1.00 47.38 79 LYS A C 1
ATOM 666 O O . LYS A 1 79 ? -5.801 41.497 -59.206 1.00 47.38 79 LYS A O 1
ATOM 671 N N . ALA A 1 80 ? -7.467 41.089 -57.773 1.00 51.47 80 ALA A N 1
ATOM 672 C CA . ALA A 1 80 ? -8.543 41.239 -58.757 1.00 51.47 80 ALA A CA 1
ATOM 673 C C . ALA A 1 80 ? -9.049 42.694 -58.867 1.00 51.47 80 ALA A C 1
ATOM 675 O O . ALA A 1 80 ? -9.779 42.997 -59.802 1.00 51.47 80 ALA A O 1
ATOM 676 N N . GLU A 1 81 ? -8.652 43.572 -57.938 1.00 54.28 81 GLU A N 1
ATOM 677 C CA . GLU A 1 81 ? -8.972 45.010 -57.932 1.00 54.28 81 GLU A CA 1
ATOM 678 C C . GLU A 1 81 ? -7.872 45.888 -58.557 1.00 54.28 81 GLU A C 1
ATOM 680 O O . GLU A 1 81 ? -8.113 47.063 -58.808 1.00 54.28 81 GLU A O 1
ATOM 685 N N . GLU A 1 82 ? -6.687 45.346 -58.860 1.00 46.78 82 GLU A N 1
ATOM 686 C CA . GLU A 1 82 ? -5.558 46.114 -59.404 1.00 46.78 82 GLU A CA 1
ATOM 687 C C . GLU A 1 82 ? -5.224 45.673 -60.840 1.00 46.78 82 GLU A C 1
ATOM 689 O O . GLU A 1 82 ? -4.888 44.514 -61.104 1.00 46.78 82 GLU A O 1
ATOM 694 N N . LEU A 1 83 ? -5.358 46.615 -61.778 1.00 47.50 83 LEU A N 1
ATOM 695 C CA . LEU A 1 83 ? -5.051 46.463 -63.199 1.00 47.50 83 LEU A CA 1
ATOM 696 C C . LEU A 1 83 ? -3.531 46.439 -63.438 1.00 47.50 83 LEU A C 1
ATOM 698 O O . LEU A 1 83 ? -2.825 47.381 -63.105 1.00 47.50 83 LEU A O 1
ATOM 702 N N . VAL A 1 84 ? -3.114 45.394 -64.154 1.00 47.41 84 VAL A N 1
ATOM 703 C CA . VAL A 1 84 ? -1.961 45.313 -65.067 1.00 47.41 84 VAL A CA 1
ATOM 704 C C . VAL A 1 84 ? -0.545 45.344 -64.465 1.00 47.41 84 VAL A C 1
ATOM 706 O O . VAL A 1 84 ? -0.039 46.324 -63.939 1.00 47.41 84 VAL A O 1
ATOM 709 N N . ASP A 1 85 ? 0.117 44.232 -64.773 1.00 43.34 85 ASP A N 1
ATOM 710 C CA . ASP A 1 85 ? 1.544 44.000 -64.951 1.00 43.34 85 ASP A CA 1
ATOM 711 C C . ASP A 1 85 ? 2.500 43.726 -63.789 1.00 43.34 85 ASP A C 1
ATOM 713 O O . ASP A 1 85 ? 2.624 44.428 -62.793 1.00 43.34 85 ASP A O 1
ATOM 717 N N . ARG A 1 86 ? 3.344 42.751 -64.146 1.00 35.72 86 ARG A N 1
ATOM 718 C CA . ARG A 1 86 ? 4.755 42.580 -63.814 1.00 35.72 86 ARG A CA 1
ATOM 719 C C . ARG A 1 86 ? 5.157 41.645 -62.663 1.00 35.72 86 ARG A C 1
ATOM 721 O O . ARG A 1 86 ? 4.891 41.839 -61.485 1.00 35.72 86 ARG A O 1
ATOM 728 N N . TYR A 1 87 ? 5.938 40.661 -63.116 1.00 33.62 87 TYR A N 1
ATOM 729 C CA . TYR A 1 87 ? 6.901 39.798 -62.434 1.00 33.62 87 TYR A CA 1
ATOM 730 C C . TYR A 1 87 ? 6.405 38.522 -61.733 1.00 33.62 87 TYR A C 1
ATOM 732 O O . TYR A 1 87 ? 5.896 38.505 -60.616 1.00 33.62 87 TYR A O 1
ATOM 740 N N . ARG A 1 88 ? 6.630 37.422 -62.476 1.00 41.97 88 ARG A N 1
ATOM 741 C CA . ARG A 1 88 ? 7.000 36.056 -62.061 1.00 41.97 88 ARG A CA 1
ATOM 742 C C . ARG A 1 88 ? 6.727 35.723 -60.593 1.00 41.97 88 ARG A C 1
ATOM 744 O O . ARG A 1 88 ? 7.583 35.877 -59.729 1.00 41.97 88 ARG A O 1
ATOM 751 N N . VAL A 1 89 ? 5.563 35.133 -60.348 1.00 35.06 89 VAL A N 1
ATOM 752 C CA . VAL A 1 89 ? 5.349 34.305 -59.159 1.00 35.06 89 VAL A CA 1
ATOM 753 C C . VAL A 1 89 ? 5.792 32.894 -59.525 1.00 35.06 89 VAL A C 1
ATOM 755 O O . VAL A 1 89 ? 5.259 32.330 -60.478 1.00 35.06 89 VAL A O 1
ATOM 758 N N . TYR A 1 90 ? 6.765 32.348 -58.792 1.00 36.16 90 TYR A N 1
ATOM 759 C CA . TYR A 1 90 ? 7.180 30.948 -58.871 1.00 36.16 90 TYR A CA 1
ATOM 760 C C . TYR A 1 90 ? 5.947 30.036 -58.818 1.00 36.16 90 TYR A C 1
ATOM 762 O O . TYR A 1 90 ? 5.326 29.842 -57.772 1.00 36.16 90 TYR A O 1
ATOM 770 N N . THR A 1 91 ? 5.557 29.504 -59.970 1.00 35.66 91 THR A N 1
ATOM 771 C CA . THR A 1 91 ? 4.602 28.409 -60.067 1.00 35.66 91 THR A CA 1
ATOM 772 C C . THR A 1 91 ? 5.345 27.134 -59.710 1.00 35.66 91 THR A C 1
ATOM 774 O O . THR A 1 91 ? 6.139 26.642 -60.507 1.00 35.66 91 THR A O 1
ATOM 777 N N . TYR A 1 92 ? 5.095 26.593 -58.519 1.00 32.75 92 TYR A N 1
ATOM 778 C CA . TYR A 1 92 ? 5.430 25.197 -58.258 1.00 32.75 92 TYR A CA 1
ATOM 779 C C . TYR A 1 92 ? 4.602 24.322 -59.209 1.00 32.75 92 TYR A C 1
ATOM 781 O O . TYR A 1 92 ? 3.389 24.552 -59.322 1.00 32.75 92 TYR A O 1
ATOM 789 N N . PRO A 1 93 ? 5.212 23.343 -59.898 1.00 33.88 93 PRO A N 1
ATOM 790 C CA . PRO A 1 93 ? 4.464 22.411 -60.719 1.00 33.88 93 PRO A CA 1
ATOM 791 C C . PRO A 1 93 ? 3.484 21.656 -59.820 1.00 33.88 93 PRO A C 1
ATOM 793 O O . PRO A 1 93 ? 3.843 21.047 -58.812 1.00 33.88 93 PRO A O 1
ATOM 796 N N . ARG A 1 94 ? 2.207 21.758 -60.176 1.00 39.59 94 ARG A N 1
ATOM 797 C CA . ARG A 1 94 ? 1.122 20.982 -59.592 1.00 39.59 94 ARG A CA 1
ATOM 798 C C . ARG A 1 94 ? 1.385 19.521 -59.947 1.00 39.59 94 ARG A C 1
ATOM 800 O O . ARG A 1 94 ? 1.113 19.127 -61.072 1.00 39.59 94 ARG A O 1
ATOM 807 N N . GLN A 1 95 ? 1.922 18.736 -59.014 1.00 36.91 95 GLN A N 1
ATOM 808 C CA . GLN A 1 95 ? 1.935 17.284 -59.169 1.00 36.91 95 GLN A CA 1
ATOM 809 C C . GLN A 1 95 ? 0.491 16.808 -59.350 1.00 36.91 95 GLN A C 1
ATOM 811 O O . GLN A 1 95 ? -0.388 17.087 -58.528 1.00 36.91 95 GLN A O 1
ATOM 816 N N . GLU A 1 96 ? 0.260 16.119 -60.461 1.00 39.09 96 GLU A N 1
ATOM 817 C CA . GLU A 1 96 ? -0.993 15.504 -60.900 1.00 39.09 96 GLU A CA 1
ATOM 818 C C . GLU A 1 96 ? -1.366 14.289 -60.030 1.00 39.09 96 GLU A C 1
ATOM 820 O O . GLU A 1 96 ? -1.698 13.222 -60.525 1.00 39.09 96 GLU A O 1
ATOM 825 N N . ALA A 1 97 ? -1.315 14.432 -58.705 1.00 39.31 97 ALA A N 1
ATOM 826 C CA . ALA A 1 97 ? -1.649 13.375 -57.749 1.00 39.31 97 ALA A CA 1
ATOM 827 C C . ALA A 1 97 ? -3.009 13.592 -57.059 1.00 39.31 97 ALA A C 1
ATOM 829 O O . ALA A 1 97 ? -3.315 12.938 -56.068 1.00 39.31 97 ALA A O 1
ATOM 830 N N . ASP A 1 98 ? -3.844 14.506 -57.567 1.00 39.69 98 ASP A N 1
ATOM 831 C CA . ASP A 1 98 ? -5.181 14.787 -57.012 1.00 39.69 98 ASP A CA 1
ATOM 832 C C . ASP A 1 98 ? -6.326 14.388 -57.966 1.00 39.69 98 ASP A C 1
ATOM 834 O O . ASP A 1 98 ? -7.442 14.893 -57.860 1.00 39.69 98 ASP A O 1
ATOM 838 N N . ALA A 1 99 ? -6.070 13.430 -58.865 1.00 39.44 99 ALA A N 1
ATOM 839 C CA . ALA A 1 99 ? -7.066 12.810 -59.749 1.00 39.44 99 ALA A CA 1
ATOM 840 C C . ALA A 1 99 ? -7.968 11.762 -59.049 1.00 39.44 99 ALA A C 1
ATOM 842 O O . ALA A 1 99 ? -8.636 10.976 -59.711 1.00 39.44 99 ALA A O 1
ATOM 843 N N . GLY A 1 100 ? -8.003 11.737 -57.710 1.00 42.12 100 GLY A N 1
ATOM 844 C CA . GLY A 1 100 ? -8.743 10.730 -56.934 1.00 42.12 100 GLY A CA 1
ATOM 845 C C . GLY A 1 100 ? -9.609 11.268 -55.794 1.00 42.12 100 GLY A C 1
ATOM 846 O O . GLY A 1 100 ? -10.214 10.483 -55.063 1.00 42.12 100 GLY A O 1
ATOM 847 N N . LYS A 1 101 ? -9.705 12.590 -55.596 1.00 39.72 101 LYS A N 1
ATOM 848 C CA . LYS A 1 101 ? -10.543 13.136 -54.519 1.00 39.72 101 LYS A CA 1
ATOM 849 C C . LYS A 1 101 ? -11.996 13.211 -54.962 1.00 39.72 101 LYS A C 1
ATOM 851 O O . LYS A 1 101 ? -12.428 14.186 -55.573 1.00 39.72 101 LYS A O 1
ATOM 856 N N . LYS A 1 102 ? -12.730 12.152 -54.603 1.00 41.09 102 LYS A N 1
ATOM 857 C CA . LYS A 1 102 ? -14.194 12.091 -54.528 1.00 41.09 102 LYS A CA 1
ATOM 858 C C . LYS A 1 102 ? -14.736 13.467 -54.143 1.00 41.09 102 LYS A C 1
ATOM 860 O O . LYS A 1 102 ? -14.360 14.020 -53.107 1.00 41.09 102 LYS A O 1
ATOM 865 N N . GLN A 1 103 ? -15.585 14.024 -55.002 1.00 40.06 103 GLN A N 1
ATOM 866 C CA . GLN A 1 103 ? -16.375 15.200 -54.672 1.00 40.06 103 GLN A CA 1
ATOM 867 C C . GLN A 1 103 ? -17.055 14.918 -53.331 1.00 40.06 103 GLN A C 1
ATOM 869 O O . GLN A 1 103 ? -17.813 13.958 -53.212 1.00 40.06 103 GLN A O 1
ATOM 874 N N . PHE A 1 104 ? -16.741 15.711 -52.307 1.00 36.03 104 PHE A N 1
ATOM 875 C CA . PHE A 1 104 ? -17.502 15.687 -51.068 1.00 36.03 104 PHE A CA 1
ATOM 876 C C . PHE A 1 104 ? -18.914 16.152 -51.419 1.00 36.03 104 PHE A C 1
ATOM 878 O O . PHE A 1 104 ? -19.191 17.350 -51.478 1.00 36.03 104 PHE A O 1
ATOM 885 N N . THR A 1 105 ? -19.802 15.201 -51.695 1.00 35.41 105 THR A N 1
ATOM 886 C CA . THR A 1 105 ? -21.238 15.419 -51.655 1.00 35.41 105 THR A CA 1
ATOM 887 C C . THR A 1 105 ? -21.539 15.836 -50.227 1.00 35.41 105 THR A C 1
ATOM 889 O O . THR A 1 105 ? -21.575 15.003 -49.322 1.00 35.41 105 THR A O 1
ATOM 892 N N . SER A 1 106 ? -21.671 17.140 -49.990 1.00 35.75 106 SER A N 1
ATOM 893 C CA . SER A 1 106 ? -22.202 17.618 -48.726 1.00 35.75 106 SER A CA 1
ATOM 894 C C . SER A 1 106 ? -23.637 17.112 -48.651 1.00 35.75 106 SER A C 1
ATOM 896 O O . SER A 1 106 ? -24.538 17.689 -49.262 1.00 35.75 106 SER A O 1
ATOM 898 N N . TYR A 1 107 ? -23.851 16.021 -47.926 1.00 39.72 107 TYR A N 1
ATOM 899 C CA . TYR A 1 107 ? -25.149 15.721 -47.353 1.00 39.72 107 TYR A CA 1
ATOM 900 C C . TYR A 1 107 ? -25.502 16.950 -46.518 1.00 39.72 107 TYR A C 1
ATOM 902 O O . TYR A 1 107 ? -24.932 17.197 -45.454 1.00 39.72 107 TYR A O 1
ATOM 910 N N . ARG A 1 108 ? -26.376 17.806 -47.058 1.00 38.56 108 ARG A N 1
ATOM 911 C CA . ARG A 1 108 ? -27.047 18.820 -46.253 1.00 38.56 108 ARG A CA 1
ATOM 912 C C . ARG A 1 108 ? -27.877 18.032 -45.257 1.00 38.56 108 ARG A C 1
ATOM 914 O O . ARG A 1 108 ? -28.989 17.628 -45.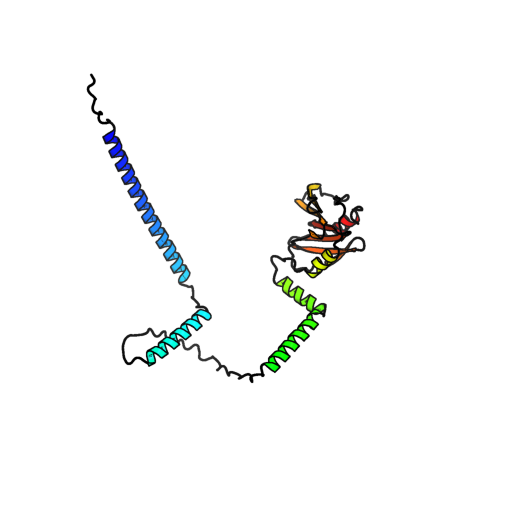574 1.00 38.56 108 ARG A O 1
ATOM 921 N N . VAL A 1 109 ? -27.304 17.780 -44.084 1.00 45.97 109 VAL A N 1
ATOM 922 C CA . VAL A 1 109 ? -28.056 17.316 -42.927 1.00 45.97 109 VAL A CA 1
ATOM 923 C C . VAL A 1 109 ? -29.164 18.344 -42.759 1.00 45.97 109 VAL A C 1
ATOM 925 O O . VAL A 1 109 ? -28.894 19.531 -42.546 1.00 45.97 109 VAL A O 1
ATOM 928 N N . THR A 1 110 ? -30.400 17.912 -42.991 1.00 50.62 110 THR A N 1
ATOM 929 C CA . THR A 1 110 ? -31.602 18.687 -42.700 1.00 50.62 110 THR A CA 1
ATOM 930 C C . THR A 1 110 ? -31.407 19.295 -41.323 1.00 50.62 110 THR A C 1
ATOM 932 O O . THR A 1 110 ? -31.158 18.556 -40.371 1.00 50.62 110 THR A O 1
ATOM 935 N N . ARG A 1 111 ? -31.411 20.632 -41.227 1.00 54.94 111 ARG A N 1
ATOM 936 C CA . ARG A 1 111 ? -31.250 21.337 -39.952 1.00 54.94 111 ARG A CA 1
ATOM 937 C C . ARG A 1 111 ? -32.363 20.862 -39.022 1.00 54.94 111 ARG A C 1
ATOM 939 O O . ARG A 1 111 ? -33.475 21.373 -39.089 1.00 54.94 111 ARG A O 1
ATOM 946 N N . LEU A 1 112 ? -32.064 19.877 -38.180 1.00 55.69 112 LEU A N 1
ATOM 947 C CA . LEU A 1 112 ? -32.894 19.526 -37.042 1.00 55.69 112 LEU A CA 1
ATOM 948 C C . LEU A 1 112 ? -33.062 20.813 -36.240 1.00 55.69 112 LEU A C 1
ATOM 950 O O . LEU A 1 112 ? -32.071 21.461 -35.892 1.00 55.69 112 LEU A O 1
ATOM 954 N N . HIS A 1 113 ? -34.311 21.238 -36.028 1.00 62.41 113 HIS A N 1
ATOM 955 C CA . HIS A 1 113 ? -34.579 22.425 -35.224 1.00 62.41 113 HIS A CA 1
ATOM 956 C C . HIS A 1 113 ? -33.850 22.277 -33.878 1.00 62.41 113 HIS A C 1
ATOM 958 O O . HIS A 1 113 ? -33.876 21.187 -33.300 1.00 62.41 113 HIS A O 1
ATOM 964 N N . PRO A 1 114 ? -33.229 23.346 -33.345 1.00 64.31 114 PRO A N 1
ATOM 965 C CA . PRO A 1 114 ? -32.382 23.269 -32.149 1.00 64.31 114 PRO A CA 1
ATOM 966 C C . PRO A 1 114 ? -33.105 22.669 -30.932 1.00 64.31 114 PRO A C 1
ATOM 968 O O . PRO A 1 114 ? -32.466 22.091 -30.060 1.00 64.31 114 PRO A O 1
ATOM 971 N N . LYS A 1 115 ? -34.444 22.727 -30.915 1.00 68.81 115 LYS A N 1
ATOM 972 C CA . LYS A 1 115 ? -35.301 22.084 -29.913 1.00 68.81 115 LYS A CA 1
ATOM 973 C C . LYS A 1 115 ? -35.240 20.550 -29.953 1.00 68.81 115 LYS A C 1
ATOM 975 O O . LYS A 1 115 ? -35.144 19.934 -28.902 1.00 68.81 115 LYS A O 1
ATOM 980 N N . PHE A 1 116 ? -35.235 19.930 -31.136 1.00 73.62 116 PHE A N 1
ATOM 981 C CA . PHE A 1 116 ? -35.097 18.470 -31.257 1.00 73.62 116 PHE A CA 1
ATOM 982 C C . PHE A 1 116 ? -33.678 18.008 -30.938 1.00 73.62 116 PHE A C 1
ATOM 984 O O . PHE A 1 116 ? -33.501 16.959 -30.333 1.00 73.62 116 PHE A O 1
ATOM 991 N N . LEU A 1 117 ? -32.673 18.816 -31.284 1.00 74.50 117 LEU A N 1
ATOM 992 C CA . LEU A 1 117 ? -31.280 18.532 -30.946 1.00 74.50 117 LEU A CA 1
ATOM 993 C C . LEU A 1 117 ? -31.078 18.547 -29.419 1.00 74.50 117 LEU A C 1
ATOM 995 O O . LEU A 1 117 ? -30.460 17.638 -28.879 1.00 74.50 117 LEU A O 1
ATOM 999 N N . LEU A 1 118 ? -31.694 19.505 -28.716 1.00 79.06 118 LEU A N 1
ATOM 1000 C CA . LEU A 1 118 ? -31.732 19.537 -27.249 1.00 79.06 118 LEU A CA 1
ATOM 1001 C C . LEU A 1 118 ? -32.418 18.310 -26.640 1.00 79.06 118 LEU A C 1
ATOM 1003 O O . LEU A 1 118 ? -31.884 17.738 -25.698 1.00 79.06 118 LEU A O 1
ATOM 1007 N N . ILE A 1 119 ? -33.561 17.884 -27.185 1.00 83.38 119 ILE A N 1
ATOM 1008 C CA . ILE A 1 119 ? -34.278 16.691 -26.704 1.00 83.38 119 ILE A CA 1
ATOM 1009 C C . ILE A 1 119 ? -33.429 15.429 -26.896 1.00 83.38 119 ILE A C 1
ATOM 1011 O O . ILE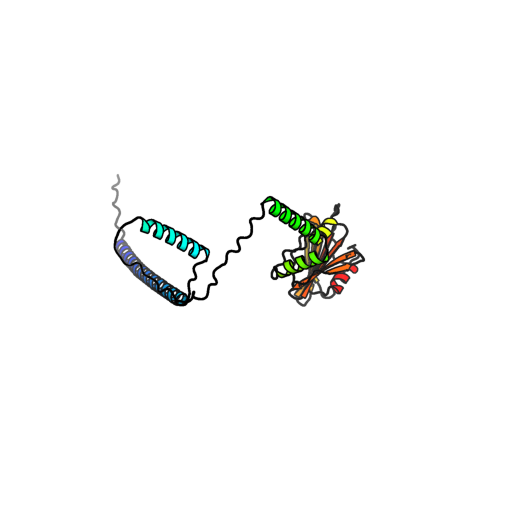 A 1 119 ? -33.339 14.612 -25.986 1.00 83.38 119 ILE A O 1
ATOM 1015 N N . VAL A 1 120 ? -32.764 15.284 -28.045 1.00 81.75 120 VAL A N 1
ATOM 1016 C CA . VAL A 1 120 ? -31.869 14.147 -28.310 1.00 81.75 120 VAL A CA 1
ATOM 1017 C C . VAL A 1 120 ? -30.648 14.178 -27.390 1.00 81.75 120 VAL A C 1
ATOM 1019 O O . VAL A 1 120 ? -30.271 13.138 -26.865 1.00 81.75 120 VAL A O 1
ATOM 1022 N N . ILE A 1 121 ? -30.056 15.350 -27.136 1.00 81.25 121 ILE A N 1
ATOM 1023 C CA . ILE A 1 121 ? -28.954 15.484 -26.171 1.00 81.25 121 ILE A CA 1
ATOM 1024 C C . ILE A 1 121 ? -29.422 15.114 -24.760 1.00 81.25 121 ILE A C 1
ATOM 1026 O O . ILE A 1 121 ? -28.734 14.361 -24.083 1.00 81.25 121 ILE A O 1
ATOM 1030 N N . LEU A 1 122 ? -30.590 15.589 -24.323 1.00 82.50 122 LEU A N 1
ATOM 1031 C CA . LEU A 1 122 ? -31.158 15.242 -23.017 1.00 82.50 122 LEU A CA 1
ATOM 1032 C C . LEU A 1 122 ? -31.437 13.742 -22.895 1.00 82.50 122 LEU A C 1
ATOM 1034 O O . LEU A 1 122 ? -31.104 13.162 -21.868 1.00 82.50 122 LEU A O 1
ATOM 1038 N N . LEU A 1 123 ? -31.960 13.111 -23.950 1.00 83.25 123 LEU A N 1
ATOM 1039 C CA . LEU A 1 123 ? -32.154 11.660 -24.010 1.00 83.25 123 LEU A CA 1
ATOM 1040 C C . LEU A 1 123 ? -30.829 10.895 -23.951 1.00 83.25 123 LEU A C 1
ATOM 1042 O O . LEU A 1 123 ? -30.732 9.885 -23.260 1.00 83.25 123 LEU A O 1
ATOM 1046 N N . MET A 1 124 ? -29.796 11.381 -24.641 1.00 78.62 124 MET A N 1
ATOM 1047 C CA . MET A 1 124 ? -28.453 10.801 -24.581 1.00 78.62 124 MET A CA 1
ATOM 1048 C C . MET A 1 124 ? -27.859 10.944 -23.176 1.00 78.62 124 MET A C 1
ATOM 1050 O O . MET A 1 124 ? -27.310 9.983 -22.659 1.00 78.62 124 MET A O 1
ATOM 1054 N N . ILE A 1 125 ? -28.018 12.097 -22.520 1.00 78.38 125 ILE A N 1
ATOM 1055 C CA . ILE A 1 125 ? -27.547 12.319 -21.143 1.00 78.38 125 ILE A CA 1
ATOM 1056 C C . ILE A 1 125 ? -28.316 11.435 -20.149 1.00 78.38 125 ILE A C 1
ATOM 1058 O O . ILE A 1 125 ? -27.696 10.832 -19.275 1.00 78.38 125 ILE A O 1
ATOM 1062 N N . SER A 1 126 ? -29.640 11.297 -20.295 1.00 72.50 126 SER A N 1
ATOM 1063 C CA . SER A 1 126 ? -30.443 10.431 -19.422 1.00 72.50 126 SER A CA 1
ATOM 1064 C C . SER A 1 126 ? -30.113 8.950 -19.615 1.00 72.50 126 SER A C 1
ATOM 1066 O O . SER A 1 126 ? -30.008 8.220 -18.635 1.00 72.50 126 SER A O 1
ATOM 1068 N N . MET A 1 127 ? -29.886 8.509 -20.858 1.00 68.56 127 MET A N 1
ATOM 1069 C CA . MET A 1 127 ? -29.418 7.149 -21.153 1.00 68.56 127 MET A CA 1
ATOM 1070 C C . MET A 1 127 ? -28.018 6.919 -20.570 1.00 68.56 127 MET A C 1
ATOM 1072 O O . MET A 1 127 ? -27.790 5.903 -19.919 1.00 68.56 127 MET A O 1
ATOM 1076 N N . SER A 1 128 ? -27.097 7.877 -20.708 1.00 61.53 128 SER A N 1
ATOM 1077 C CA . SER A 1 128 ? -25.750 7.778 -20.134 1.00 61.53 128 SER A CA 1
ATOM 1078 C C . SER A 1 128 ? -25.763 7.622 -18.612 1.00 61.53 128 SER A C 1
ATOM 1080 O O . SER A 1 128 ? -24.984 6.827 -18.096 1.00 61.53 128 SER A O 1
ATOM 1082 N N . MET A 1 129 ? -26.668 8.293 -17.883 1.00 63.50 129 MET A N 1
ATOM 1083 C CA . MET A 1 129 ? -26.801 8.075 -16.432 1.00 63.50 129 MET A CA 1
ATOM 1084 C C . MET A 1 129 ? -27.203 6.634 -16.088 1.00 63.50 129 MET A C 1
ATOM 1086 O O . MET A 1 129 ? -26.691 6.073 -15.124 1.00 63.50 129 MET A O 1
ATOM 1090 N N . THR A 1 130 ? -28.072 6.004 -16.887 1.00 65.38 130 THR A N 1
ATOM 1091 C CA . THR A 1 130 ? -28.478 4.606 -16.647 1.00 65.38 130 THR A CA 1
ATOM 1092 C C . THR A 1 130 ? -27.358 3.602 -16.920 1.00 65.38 130 THR A C 1
ATOM 1094 O O . THR A 1 130 ? -27.283 2.575 -16.252 1.00 65.38 130 THR A O 1
ATOM 1097 N N . VAL A 1 131 ? -26.441 3.910 -17.842 1.00 60.78 131 VAL A N 1
ATOM 1098 C CA . VAL A 1 131 ? -25.302 3.038 -18.173 1.00 60.78 131 VAL A CA 1
ATOM 1099 C C . VAL A 1 131 ? -24.298 2.948 -17.014 1.00 60.78 131 VAL A C 1
ATOM 1101 O O . VAL A 1 131 ? -23.732 1.882 -16.791 1.00 60.78 131 VAL A O 1
ATOM 1104 N N . PHE A 1 132 ? -24.131 4.013 -16.220 1.00 54.50 132 PHE A N 1
ATOM 1105 C CA . PHE A 1 132 ? -23.273 3.999 -15.022 1.00 54.50 132 PHE A CA 1
ATOM 1106 C C . PHE A 1 132 ? -23.862 3.226 -13.831 1.00 54.50 132 PHE A C 1
ATOM 1108 O O . PHE A 1 132 ? -23.117 2.852 -12.924 1.00 54.50 132 PHE A O 1
ATOM 1115 N N . ALA A 1 133 ? -25.173 2.965 -13.825 1.00 60.00 133 ALA A N 1
ATOM 1116 C CA . ALA A 1 133 ? -25.819 2.147 -12.797 1.00 60.00 133 ALA A CA 1
ATOM 1117 C C . ALA A 1 133 ? -25.599 0.639 -13.015 1.00 60.00 133 ALA A C 1
ATOM 1119 O O . ALA A 1 133 ? -25.769 -0.153 -12.091 1.00 60.00 133 ALA A O 1
ATOM 1120 N N . ILE A 1 134 ? -25.214 0.233 -14.229 1.00 63.00 134 ILE A N 1
ATOM 1121 C CA . ILE A 1 134 ? -24.990 -1.166 -14.585 1.00 63.00 134 ILE A CA 1
ATOM 1122 C C . ILE A 1 134 ? -23.548 -1.538 -14.230 1.00 63.00 134 ILE A C 1
ATOM 1124 O O . ILE A 1 134 ? -22.598 -1.150 -14.915 1.00 63.00 134 ILE A O 1
ATOM 1128 N N . GLU A 1 135 ? -23.397 -2.323 -13.163 1.00 58.34 135 GLU A N 1
ATOM 1129 C CA . GLU A 1 135 ? -22.108 -2.775 -12.626 1.00 58.34 135 GLU A CA 1
ATOM 1130 C C . GLU A 1 135 ? -21.131 -3.310 -13.690 1.00 58.34 135 GLU A C 1
ATOM 1132 O O . GLU A 1 135 ? -20.017 -2.790 -13.741 1.00 58.34 135 GLU A O 1
ATOM 1137 N N . PRO A 1 136 ? -21.509 -4.229 -14.606 1.00 61.09 136 PRO A N 1
ATOM 1138 C CA . PRO A 1 136 ? -20.555 -4.797 -15.564 1.00 61.09 136 PRO A CA 1
ATOM 1139 C C . PRO A 1 136 ? -20.017 -3.803 -16.605 1.00 61.09 136 PRO A C 1
ATOM 1141 O O . PRO A 1 136 ? -18.889 -3.957 -17.071 1.00 61.09 136 PRO A O 1
ATOM 1144 N N . ILE A 1 137 ? -20.782 -2.771 -16.982 1.00 60.12 137 ILE A N 1
ATOM 1145 C CA . ILE A 1 137 ? -20.326 -1.777 -17.974 1.00 60.12 137 ILE A CA 1
ATOM 1146 C C . ILE A 1 137 ? -19.341 -0.804 -17.330 1.00 60.12 137 ILE A C 1
ATOM 1148 O O . ILE A 1 137 ? -18.298 -0.493 -17.907 1.00 60.12 137 ILE A O 1
ATOM 1152 N N . ARG A 1 138 ? -19.655 -0.361 -16.110 1.00 61.84 138 ARG A N 1
ATOM 1153 C CA . ARG A 1 138 ? -18.759 0.453 -15.290 1.00 61.84 138 ARG A CA 1
ATOM 1154 C C . ARG A 1 138 ? -17.426 -0.268 -15.071 1.00 61.84 138 ARG A C 1
ATOM 1156 O O . ARG A 1 138 ? -16.371 0.323 -15.280 1.00 61.84 138 ARG A O 1
ATOM 1163 N N . GLU A 1 139 ? -17.488 -1.554 -14.735 1.00 59.53 139 GLU A N 1
ATOM 1164 C CA . GLU A 1 139 ? -16.317 -2.410 -14.573 1.00 59.53 139 GLU A CA 1
ATOM 1165 C C . GLU A 1 139 ? -15.430 -2.423 -15.832 1.00 59.53 139 GLU A C 1
ATOM 1167 O O . GLU A 1 139 ? -14.212 -2.292 -15.731 1.00 59.53 139 GLU A O 1
ATOM 1172 N N . GLY A 1 140 ? -16.030 -2.535 -17.022 1.00 60.44 140 GLY A N 1
ATOM 1173 C CA . GLY A 1 140 ? -15.309 -2.551 -18.300 1.00 60.44 140 GLY A CA 1
ATOM 1174 C C . GLY A 1 140 ? -14.660 -1.212 -18.672 1.00 60.44 140 GLY A C 1
ATOM 1175 O O . GLY A 1 140 ? -13.568 -1.191 -19.239 1.00 60.44 140 GLY A O 1
ATOM 1176 N N . ILE A 1 141 ? -15.291 -0.085 -18.326 1.00 59.69 141 ILE A N 1
ATOM 1177 C CA . ILE A 1 141 ? -14.721 1.255 -18.542 1.00 59.69 141 ILE A CA 1
ATOM 1178 C C . ILE A 1 141 ? -13.520 1.485 -17.619 1.00 59.69 141 ILE A C 1
ATOM 1180 O O . ILE A 1 141 ? -12.501 1.993 -18.083 1.00 59.69 141 ILE A O 1
ATOM 1184 N N . TYR A 1 142 ? -13.594 1.058 -16.353 1.00 59.19 142 TYR A N 1
ATOM 1185 C CA . TYR A 1 142 ? -12.444 1.125 -15.446 1.00 59.19 142 TYR A CA 1
ATOM 1186 C C . TYR A 1 142 ? -11.259 0.307 -15.967 1.00 59.19 142 TYR A C 1
ATOM 1188 O O . TYR A 1 142 ? -10.146 0.809 -15.992 1.00 59.19 142 TYR A O 1
ATOM 1196 N N . GLN A 1 143 ? -11.517 -0.882 -16.515 1.00 55.22 143 GLN A N 1
ATOM 1197 C CA . GLN A 1 143 ? -10.519 -1.724 -17.192 1.00 55.22 143 GLN A CA 1
ATOM 1198 C C . GLN A 1 143 ? -9.818 -1.021 -18.376 1.00 55.22 143 GLN A C 1
ATOM 1200 O O . GLN A 1 143 ? -8.645 -1.262 -18.656 1.00 55.22 143 GLN A O 1
ATOM 1205 N N . LEU A 1 144 ? -10.544 -0.175 -19.116 1.00 51.69 144 LEU A N 1
ATOM 1206 C CA . LEU A 1 144 ? -10.008 0.608 -20.236 1.00 51.69 144 LEU A CA 1
ATOM 1207 C C . LEU A 1 144 ? -9.174 1.802 -19.765 1.00 51.69 144 LEU A C 1
ATOM 1209 O O . LEU A 1 144 ? -8.169 2.116 -20.394 1.00 51.69 144 LEU A O 1
ATOM 1213 N N . ILE A 1 145 ? -9.589 2.455 -18.677 1.00 57.22 145 ILE A N 1
ATOM 1214 C CA . ILE A 1 145 ? -8.836 3.545 -18.043 1.00 57.22 145 ILE A CA 1
ATOM 1215 C C . ILE A 1 145 ? -7.531 2.998 -17.453 1.00 57.22 145 ILE A C 1
ATOM 1217 O O . ILE A 1 145 ? -6.474 3.559 -17.714 1.00 57.22 145 ILE A O 1
ATOM 1221 N N . GLU A 1 146 ? -7.595 1.863 -16.757 1.00 48.69 146 GLU A N 1
ATOM 1222 C CA . GLU A 1 146 ? -6.458 1.133 -16.179 1.00 48.69 146 GLU A CA 1
ATOM 1223 C C . GLU A 1 146 ? -5.392 0.808 -17.244 1.00 48.69 146 GLU A C 1
ATOM 1225 O O . GLU A 1 146 ? -4.210 1.082 -17.057 1.00 48.69 146 GLU A O 1
ATOM 1230 N N . LYS A 1 147 ? -5.806 0.356 -18.438 1.00 47.91 147 LYS A N 1
ATOM 1231 C CA . LYS A 1 147 ? -4.892 0.094 -19.569 1.00 47.91 147 LYS A CA 1
ATOM 1232 C C . LYS A 1 147 ? -4.239 1.336 -20.187 1.00 47.91 147 LYS A C 1
ATOM 1234 O O . LYS A 1 147 ? -3.256 1.185 -20.909 1.00 47.91 147 LYS A O 1
ATOM 1239 N N . CYS A 1 148 ? -4.770 2.537 -19.962 1.00 44.97 148 CYS A N 1
ATOM 1240 C CA . CYS A 1 148 ? -4.188 3.777 -20.486 1.00 44.97 148 CYS A CA 1
ATOM 1241 C C . CYS A 1 148 ? -3.034 4.321 -19.621 1.00 44.97 148 CYS A C 1
ATOM 1243 O O . CYS A 1 148 ? -2.305 5.183 -20.106 1.00 44.97 148 CYS A O 1
ATOM 1245 N N . PHE A 1 149 ? -2.845 3.816 -18.395 1.00 52.00 149 PHE A N 1
ATOM 1246 C CA . PHE A 1 149 ? -1.829 4.265 -17.429 1.00 52.00 149 PHE A CA 1
ATOM 1247 C C . PHE A 1 149 ? -0.848 3.134 -17.071 1.00 52.00 149 PHE A C 1
ATOM 1249 O O . PHE A 1 149 ? -0.699 2.754 -15.912 1.00 52.00 149 PHE A O 1
ATOM 1256 N N . SER A 1 150 ? -0.208 2.546 -18.086 1.00 52.59 150 SER A N 1
ATOM 1257 C CA . SER A 1 150 ? 0.601 1.326 -17.935 1.00 52.59 150 SER A CA 1
ATOM 1258 C C . SER A 1 150 ? 1.935 1.502 -17.198 1.00 52.59 150 SER A C 1
ATOM 1260 O O . SER A 1 150 ? 2.594 0.506 -16.927 1.00 52.59 150 SER A O 1
ATOM 1262 N N . ASP A 1 151 ? 2.393 2.732 -16.970 1.00 43.47 151 ASP A N 1
ATOM 1263 C CA . ASP A 1 151 ? 3.717 3.045 -16.410 1.00 43.47 151 ASP A CA 1
ATOM 1264 C C . ASP A 1 151 ? 3.670 3.727 -15.031 1.00 43.47 151 ASP A C 1
ATOM 1266 O O . ASP A 1 151 ? 4.670 3.738 -14.321 1.00 43.47 151 ASP A O 1
ATOM 1270 N N . HIS A 1 152 ? 2.515 4.254 -14.627 1.00 46.81 152 HIS A N 1
ATOM 1271 C CA . HIS A 1 152 ? 2.221 4.713 -13.273 1.00 46.81 152 HIS A CA 1
ATOM 1272 C C . HIS A 1 152 ? 0.704 4.742 -13.112 1.00 46.81 152 HIS A C 1
ATOM 1274 O O . HIS A 1 152 ? -0.003 5.464 -13.812 1.00 46.81 152 HIS A O 1
ATOM 1280 N N . THR A 1 153 ? 0.173 3.927 -12.212 1.00 46.72 153 THR A N 1
ATOM 1281 C CA . THR A 1 153 ? -1.244 3.992 -11.874 1.00 46.72 153 THR A CA 1
ATOM 1282 C C . THR A 1 153 ? -1.376 4.990 -10.739 1.00 46.72 153 THR A C 1
ATOM 1284 O O . THR A 1 153 ? -1.241 4.624 -9.577 1.00 46.72 153 THR A O 1
ATOM 1287 N N . ASP A 1 154 ? -1.643 6.259 -11.063 1.00 41.31 154 ASP A N 1
ATOM 1288 C CA . ASP A 1 154 ? -2.304 7.124 -10.086 1.00 41.31 154 ASP A CA 1
ATOM 1289 C C . ASP A 1 154 ? -3.613 6.418 -9.757 1.00 41.31 154 ASP A C 1
ATOM 1291 O O . ASP A 1 154 ? -4.487 6.255 -10.613 1.00 41.31 154 ASP A O 1
ATOM 1295 N N . ILE A 1 155 ? -3.648 5.865 -8.551 1.00 46.53 155 ILE A N 1
ATOM 1296 C CA . ILE A 1 155 ? -4.605 4.884 -8.071 1.00 46.53 155 ILE A CA 1
ATOM 1297 C C . ILE A 1 155 ? -6.029 5.355 -8.414 1.00 46.53 155 ILE A C 1
ATOM 1299 O O . ILE A 1 155 ? -6.663 6.146 -7.719 1.00 46.53 155 ILE A O 1
ATOM 1303 N N . SER A 1 156 ? -6.547 4.807 -9.518 1.00 41.94 156 SER A N 1
ATOM 1304 C CA . SER A 1 156 ? -7.920 4.915 -10.024 1.00 41.94 156 SER A CA 1
ATOM 1305 C C . SER A 1 156 ? -8.887 4.095 -9.163 1.00 41.94 156 SER A C 1
ATOM 1307 O O . SER A 1 156 ? -9.787 3.407 -9.637 1.00 41.94 156 SER A O 1
ATOM 1309 N N . PHE A 1 157 ? -8.703 4.188 -7.852 1.00 54.38 157 PHE A N 1
ATOM 1310 C CA . PHE A 1 157 ? -9.413 3.436 -6.836 1.00 54.38 157 PHE A CA 1
ATOM 1311 C C . PHE A 1 157 ? -10.313 4.361 -6.031 1.00 54.38 157 PHE A C 1
ATOM 1313 O O . PHE A 1 157 ? -10.482 4.158 -4.838 1.00 54.38 157 PHE A O 1
ATOM 1320 N N . GLU A 1 158 ? -10.916 5.374 -6.652 1.00 58.75 158 GLU A N 1
ATOM 1321 C CA . GLU A 1 158 ? -11.825 6.287 -5.952 1.00 58.75 158 GLU A CA 1
ATOM 1322 C C . GLU A 1 158 ? -12.895 5.508 -5.171 1.00 58.75 158 GLU A C 1
ATOM 1324 O O . GLU A 1 158 ? -13.165 5.824 -4.020 1.00 58.75 158 GLU A O 1
ATOM 1329 N N . LYS A 1 159 ? -13.408 4.401 -5.731 1.00 62.09 159 LYS A N 1
ATOM 1330 C CA . LYS A 1 159 ? -14.361 3.520 -5.044 1.00 62.09 159 LYS A CA 1
ATOM 1331 C C . LYS A 1 159 ? -13.757 2.799 -3.835 1.00 62.09 159 LYS A C 1
ATOM 1333 O O . LYS A 1 159 ? -14.396 2.757 -2.794 1.00 62.09 159 LYS A O 1
ATOM 1338 N N . VAL A 1 160 ? -12.558 2.235 -3.946 1.00 66.00 160 VAL A N 1
ATOM 1339 C CA . VAL A 1 160 ? -11.938 1.467 -2.850 1.00 66.00 160 VAL A CA 1
ATOM 1340 C C . VAL A 1 160 ? -11.374 2.406 -1.798 1.00 66.00 160 VAL A C 1
ATOM 1342 O O . VAL A 1 160 ? -11.621 2.192 -0.625 1.00 66.00 160 VAL A O 1
ATOM 1345 N N . GLN A 1 161 ? -10.729 3.504 -2.190 1.00 67.88 161 GLN A N 1
ATOM 1346 C CA . GLN A 1 161 ? -10.409 4.588 -1.269 1.00 67.88 161 GLN A CA 1
ATOM 1347 C C . GLN A 1 161 ? -11.669 5.110 -0.588 1.00 67.88 161 GLN A C 1
ATOM 1349 O O . GLN A 1 161 ? -11.626 5.339 0.608 1.00 67.88 161 GLN A O 1
ATOM 1354 N N . SER A 1 162 ? -12.799 5.255 -1.289 1.00 71.44 162 SER A N 1
ATOM 1355 C CA . SER A 1 162 ? -14.058 5.638 -0.639 1.00 71.44 162 SER A CA 1
ATOM 1356 C C . SER A 1 162 ? -14.619 4.546 0.276 1.00 71.44 162 SER A C 1
ATOM 1358 O O . SER A 1 162 ? -15.234 4.870 1.282 1.00 71.44 162 SER A O 1
ATOM 1360 N N . GLU A 1 163 ? -14.397 3.264 -0.030 1.00 76.00 163 GLU A N 1
ATOM 1361 C CA . GLU A 1 163 ? -14.812 2.123 0.800 1.00 76.00 163 GLU A CA 1
ATOM 1362 C C . GLU A 1 163 ? -13.937 2.001 2.058 1.00 76.00 163 GLU A C 1
ATOM 1364 O O . GLU A 1 163 ? -14.445 1.690 3.131 1.00 76.00 163 GLU A O 1
ATOM 1369 N N . ILE A 1 164 ? -12.641 2.297 1.939 1.00 77.75 164 ILE A N 1
ATOM 1370 C CA . ILE A 1 164 ? -11.675 2.361 3.039 1.00 77.75 164 ILE A CA 1
ATOM 1371 C C . ILE A 1 164 ? -11.950 3.606 3.894 1.00 77.75 164 ILE A C 1
ATOM 1373 O O . ILE A 1 164 ? -12.193 3.474 5.086 1.00 77.75 164 ILE A O 1
ATOM 1377 N N . LYS A 1 165 ? -12.025 4.801 3.292 1.00 79.19 165 LYS A N 1
ATOM 1378 C CA . LYS A 1 165 ? -12.367 6.065 3.977 1.00 79.19 165 LYS A CA 1
ATOM 1379 C C . LYS A 1 165 ? -13.771 6.062 4.577 1.00 79.19 165 LYS A C 1
ATOM 1381 O O . LYS A 1 165 ? -14.023 6.706 5.583 1.00 79.19 165 LYS A O 1
ATOM 1386 N N . GLY A 1 166 ? -14.694 5.289 4.008 1.00 77.81 166 GLY A N 1
ATOM 1387 C CA . GLY A 1 166 ? -16.020 5.067 4.584 1.00 77.81 166 GLY A CA 1
ATOM 1388 C C . GLY A 1 166 ? -16.003 4.309 5.918 1.00 77.81 166 GLY A C 1
ATOM 1389 O O . GLY A 1 166 ? -17.031 4.270 6.589 1.00 77.81 166 GLY A O 1
ATOM 1390 N N . GLN A 1 167 ? -14.864 3.722 6.296 1.00 78.19 167 GLN A N 1
ATOM 1391 C CA . GLN A 1 167 ? -14.630 3.031 7.567 1.00 78.19 167 GLN A CA 1
ATOM 1392 C C . GLN A 1 167 ? -13.789 3.877 8.539 1.00 78.19 167 GLN A C 1
ATOM 1394 O O . GLN A 1 167 ? -13.215 3.340 9.483 1.00 78.19 167 GLN A O 1
ATOM 1399 N N . GLU A 1 168 ? -13.686 5.191 8.308 1.00 79.62 168 GLU A N 1
ATOM 1400 C CA . GLU A 1 168 ? -13.042 6.113 9.244 1.00 79.62 168 GLU A CA 1
ATOM 1401 C C . GLU A 1 168 ? -13.749 6.091 10.605 1.00 79.62 168 GLU A C 1
ATOM 1403 O O . GLU A 1 168 ? -14.961 6.293 10.714 1.00 79.62 168 GLU A O 1
ATOM 1408 N N . GLU A 1 169 ? -12.962 5.882 11.657 1.00 81.62 169 GLU A N 1
ATOM 1409 C CA . GLU A 1 169 ? -13.406 5.940 13.045 1.00 81.62 169 GLU A CA 1
ATOM 1410 C C . GLU A 1 169 ? -12.543 6.935 13.825 1.00 81.62 169 GLU A C 1
ATOM 1412 O O . GLU A 1 169 ? -11.372 7.159 13.512 1.00 81.62 169 GLU A O 1
ATOM 1417 N N . GLU A 1 170 ? -13.122 7.553 14.856 1.00 80.88 170 GLU A N 1
ATOM 1418 C CA . GLU A 1 170 ? -12.395 8.491 15.709 1.00 80.88 170 GLU A CA 1
ATOM 1419 C C . GLU A 1 170 ? -11.388 7.742 16.595 1.00 80.88 170 GLU A C 1
ATOM 1421 O O . GLU A 1 170 ? -11.749 7.020 17.531 1.00 80.88 170 GLU A O 1
ATOM 1426 N N . ILE A 1 171 ? -10.104 7.959 16.324 1.00 84.06 171 ILE A N 1
ATOM 1427 C CA . ILE A 1 171 ? -9.005 7.385 17.097 1.00 84.06 171 ILE A CA 1
ATOM 1428 C C . ILE A 1 171 ? -8.763 8.244 18.343 1.00 84.06 171 ILE A C 1
ATOM 1430 O O . ILE A 1 171 ? -8.270 9.367 18.257 1.00 84.06 171 ILE A O 1
ATOM 1434 N N . LYS A 1 172 ? -9.078 7.699 19.524 1.00 80.12 172 LYS A N 1
ATOM 1435 C CA . LYS A 1 172 ? -8.907 8.405 20.811 1.00 80.12 172 LYS A CA 1
ATOM 1436 C C . LYS A 1 172 ? -7.464 8.439 21.310 1.00 80.12 172 LYS A C 1
ATOM 1438 O O . LYS A 1 172 ? -7.058 9.405 21.945 1.00 80.12 172 LYS A O 1
ATOM 1443 N N . GLU A 1 173 ? -6.722 7.359 21.094 1.00 86.19 173 GLU A N 1
ATOM 1444 C CA . GLU A 1 173 ? -5.343 7.201 21.556 1.00 86.19 173 GLU A CA 1
ATOM 1445 C C . GLU A 1 173 ? -4.603 6.301 20.567 1.00 86.19 173 GLU A C 1
ATOM 1447 O O . GLU A 1 173 ? -5.004 5.154 20.354 1.00 86.19 173 GLU A O 1
ATOM 1452 N N . PHE A 1 174 ? -3.532 6.815 19.962 1.00 90.06 174 PHE A N 1
ATOM 1453 C CA . PHE A 1 174 ? -2.713 6.034 19.045 1.00 90.06 174 PHE A CA 1
ATOM 1454 C C . PHE A 1 174 ? -1.811 5.070 19.811 1.00 90.06 174 PHE A C 1
ATOM 1456 O O . PHE A 1 174 ? -1.062 5.471 20.700 1.00 90.06 174 PHE A O 1
ATOM 1463 N N . LYS A 1 175 ? -1.888 3.784 19.459 1.00 89.88 175 LYS A N 1
ATOM 1464 C CA . LYS A 1 175 ? -1.033 2.734 20.018 1.00 89.88 175 LYS A CA 1
ATOM 1465 C C . LYS A 1 175 ? -0.339 2.000 18.877 1.00 89.88 175 LYS A C 1
ATOM 1467 O O . LYS A 1 175 ? -1.013 1.217 18.203 1.00 89.88 175 LYS A O 1
ATOM 1472 N N . PRO A 1 176 ? 0.974 2.219 18.685 1.00 91.44 176 PRO A N 1
ATOM 1473 C CA . PRO A 1 176 ? 1.766 1.480 17.712 1.00 91.44 176 PRO A CA 1
ATOM 1474 C C . PRO A 1 176 ? 1.660 -0.030 17.941 1.00 91.44 176 PRO A C 1
ATOM 1476 O O . PRO A 1 176 ? 1.936 -0.534 19.035 1.00 91.44 176 PRO A O 1
ATOM 1479 N N . GLN A 1 177 ? 1.255 -0.764 16.911 1.00 92.06 177 GLN A N 1
ATOM 1480 C CA . GLN A 1 177 ? 1.136 -2.215 16.936 1.00 92.06 177 GLN A CA 1
ATOM 1481 C C . GLN A 1 177 ? 2.305 -2.840 16.189 1.00 92.06 177 GLN A C 1
ATOM 1483 O O . GLN A 1 177 ? 2.231 -3.073 14.988 1.00 92.06 177 GLN A O 1
ATOM 1488 N N . LYS A 1 178 ? 3.376 -3.146 16.923 1.00 92.94 178 LYS A N 1
ATOM 1489 C CA . LYS A 1 178 ? 4.516 -3.897 16.388 1.00 92.94 178 LYS A CA 1
ATOM 1490 C C . LYS A 1 178 ? 4.110 -5.327 16.024 1.00 92.94 178 LYS A C 1
ATOM 1492 O O . LYS A 1 178 ? 3.315 -5.940 16.746 1.00 92.94 178 LYS A O 1
ATOM 1497 N N . LEU A 1 179 ? 4.705 -5.871 14.964 1.00 92.81 179 LEU A N 1
ATOM 1498 C CA . LEU A 1 179 ? 4.557 -7.284 14.624 1.00 92.81 179 LEU A CA 1
ATOM 1499 C C . LEU A 1 179 ? 5.223 -8.156 15.709 1.00 92.81 179 LEU A C 1
ATOM 1501 O O . LEU A 1 179 ? 6.417 -8.063 15.971 1.00 92.81 179 LEU A O 1
ATOM 1505 N N . GLU A 1 180 ? 4.430 -9.003 16.359 1.00 91.44 180 GLU A N 1
ATOM 1506 C CA . GLU A 1 180 ? 4.851 -10.099 17.239 1.00 91.44 180 GLU A CA 1
ATOM 1507 C C . GLU A 1 180 ? 5.363 -11.306 16.446 1.00 91.44 180 GLU A C 1
ATOM 1509 O O . GLU A 1 180 ? 6.251 -12.020 16.908 1.00 91.44 180 GLU A O 1
ATOM 1514 N N . TYR A 1 181 ? 4.784 -11.546 15.267 1.00 92.38 181 TYR A N 1
ATOM 1515 C CA . TYR A 1 181 ? 5.240 -12.558 14.323 1.00 92.38 181 TYR A CA 1
ATOM 1516 C C . TYR A 1 181 ? 5.760 -11.890 13.055 1.00 92.38 181 TYR A C 1
ATOM 1518 O O . TYR A 1 181 ? 5.022 -11.165 12.386 1.00 92.38 181 TYR A O 1
ATOM 1526 N N . VAL A 1 182 ? 7.010 -12.201 12.731 1.00 91.94 182 VAL A N 1
ATOM 1527 C CA . VAL A 1 182 ? 7.702 -11.856 11.489 1.00 91.94 182 VAL A CA 1
ATOM 1528 C C . VAL A 1 182 ? 8.177 -13.182 10.872 1.00 91.94 182 VAL A C 1
ATOM 1530 O O . VAL A 1 182 ? 8.541 -14.085 11.637 1.00 91.94 182 VAL A O 1
ATOM 1533 N N . PRO A 1 183 ? 8.122 -13.365 9.539 1.00 89.19 183 PRO A N 1
ATOM 1534 C CA . PRO A 1 183 ? 8.586 -14.593 8.896 1.00 89.19 183 PRO A CA 1
ATOM 1535 C C . PRO A 1 183 ? 10.052 -14.916 9.212 1.00 89.19 183 PRO A C 1
ATOM 1537 O O . PRO A 1 183 ? 10.850 -14.038 9.538 1.00 89.19 183 PRO A O 1
ATOM 1540 N N . GLU A 1 184 ? 10.406 -16.198 9.128 1.00 89.19 184 GLU A N 1
ATOM 1541 C CA . GLU A 1 184 ? 11.777 -16.648 9.380 1.00 89.19 184 GLU A CA 1
ATOM 1542 C C . GLU A 1 184 ? 12.744 -16.051 8.347 1.00 89.19 184 GLU A C 1
ATOM 1544 O O . GLU A 1 184 ? 12.403 -15.916 7.176 1.00 89.19 184 GLU A O 1
ATOM 1549 N N . GLY A 1 185 ? 13.945 -15.678 8.792 1.00 89.69 185 GLY A N 1
ATOM 1550 C CA . GLY A 1 185 ? 14.970 -15.067 7.942 1.00 89.69 185 GLY A CA 1
ATOM 1551 C C . GLY A 1 185 ? 14.898 -13.543 7.842 1.00 89.69 185 GLY A C 1
ATOM 1552 O O . GLY A 1 185 ? 15.868 -12.941 7.402 1.00 89.69 185 GLY A O 1
ATOM 1553 N N . TYR A 1 186 ? 13.816 -12.910 8.300 1.00 93.38 186 TYR A N 1
ATOM 1554 C CA . TYR A 1 186 ? 13.692 -11.453 8.339 1.00 93.38 186 TYR A CA 1
ATOM 1555 C C . TYR A 1 186 ? 14.195 -10.870 9.660 1.00 93.38 186 TYR A C 1
ATOM 1557 O O . TYR A 1 186 ? 13.858 -11.346 10.748 1.00 93.38 186 TYR A O 1
ATOM 1565 N N . VAL A 1 187 ? 14.964 -9.788 9.567 1.00 94.00 187 VAL A N 1
ATOM 1566 C CA . VAL A 1 187 ? 15.478 -9.022 10.705 1.00 94.00 187 VAL A CA 1
ATOM 1567 C C . VAL A 1 187 ? 15.019 -7.577 10.574 1.00 94.00 187 VAL A C 1
ATOM 1569 O O . VAL A 1 187 ? 14.983 -7.033 9.477 1.00 94.00 187 VAL A O 1
ATOM 1572 N N . LEU A 1 188 ? 14.647 -6.958 11.696 1.00 95.94 188 LEU A N 1
ATOM 1573 C CA . LEU A 1 188 ? 14.266 -5.547 11.729 1.00 95.94 188 LEU A CA 1
ATOM 1574 C C . LEU A 1 188 ? 15.468 -4.675 11.341 1.00 95.94 188 LEU A C 1
ATOM 1576 O O . LEU A 1 188 ? 16.497 -4.717 12.017 1.00 95.94 188 LEU A O 1
ATOM 1580 N N . GLU A 1 189 ? 15.314 -3.880 10.287 1.00 94.00 189 GLU A N 1
ATOM 1581 C CA . GLU A 1 189 ? 16.311 -2.913 9.830 1.00 94.00 189 GLU A CA 1
ATOM 1582 C C . GLU A 1 189 ? 15.988 -1.511 10.352 1.00 94.00 189 GLU A C 1
ATOM 1584 O O . GLU A 1 189 ? 16.854 -0.840 10.918 1.00 94.00 189 GLU A O 1
ATOM 1589 N N . ASN A 1 190 ? 14.732 -1.088 10.206 1.00 92.44 190 ASN A N 1
ATOM 1590 C CA . ASN A 1 190 ? 14.287 0.249 10.569 1.00 92.44 190 ASN A CA 1
ATOM 1591 C C . ASN A 1 190 ? 12.894 0.219 11.204 1.00 92.44 190 ASN A C 1
ATOM 1593 O O . ASN A 1 190 ? 12.056 -0.609 10.855 1.00 92.44 190 ASN A O 1
ATOM 1597 N N . GLU A 1 191 ? 12.641 1.137 12.135 1.00 95.81 191 GLU A N 1
ATOM 1598 C CA . GLU A 1 191 ? 11.304 1.388 12.667 1.00 95.81 191 GLU A CA 1
ATOM 1599 C C . GLU A 1 191 ? 11.085 2.880 12.906 1.00 95.81 191 GLU A C 1
ATOM 1601 O O . GLU A 1 191 ? 11.964 3.584 13.405 1.00 95.81 191 GLU A O 1
ATOM 1606 N N . GLU A 1 192 ? 9.886 3.353 12.587 1.00 93.94 192 GLU A N 1
ATOM 1607 C CA . GLU A 1 192 ? 9.491 4.745 12.752 1.00 93.94 192 GLU A CA 1
ATOM 1608 C C . GLU A 1 192 ? 8.109 4.831 13.402 1.00 93.94 192 GLU A C 1
ATOM 1610 O O . GLU A 1 192 ? 7.249 3.961 13.264 1.00 93.94 192 GLU A O 1
ATOM 1615 N N . THR A 1 193 ? 7.901 5.877 14.195 1.00 95.19 193 THR A N 1
ATOM 1616 C CA . THR A 1 193 ? 6.602 6.193 14.787 1.00 95.19 193 THR A CA 1
ATOM 1617 C C . THR A 1 193 ? 6.369 7.687 14.679 1.00 95.19 193 THR A C 1
ATOM 1619 O O . THR A 1 193 ? 7.184 8.470 15.162 1.00 95.19 193 THR A O 1
ATOM 1622 N N . ASP A 1 194 ? 5.234 8.068 14.104 1.00 89.94 194 ASP A N 1
ATOM 1623 C CA . ASP A 1 194 ? 4.788 9.452 14.015 1.00 89.94 194 ASP A CA 1
ATOM 1624 C C . ASP A 1 194 ? 3.390 9.588 14.631 1.00 89.94 194 ASP A C 1
ATOM 1626 O O . ASP A 1 194 ? 2.385 9.139 14.080 1.00 89.94 194 ASP A O 1
ATOM 1630 N N . GLU A 1 195 ? 3.316 10.227 15.798 1.00 89.50 195 GLU A N 1
ATOM 1631 C CA . GLU A 1 195 ? 2.051 10.478 16.496 1.00 89.50 195 GLU A CA 1
ATOM 1632 C C . GLU A 1 195 ? 1.172 11.519 15.784 1.00 89.50 195 GLU A C 1
ATOM 1634 O O . GLU A 1 195 ? -0.044 11.515 15.963 1.00 89.50 195 GLU A O 1
ATOM 1639 N N . THR A 1 196 ? 1.756 12.392 14.956 1.00 86.31 196 THR A N 1
ATOM 1640 C CA . THR A 1 196 ? 1.029 13.415 14.184 1.00 86.31 196 THR A CA 1
ATOM 1641 C C . THR A 1 196 ? 0.215 12.769 13.073 1.00 86.31 196 THR A C 1
ATOM 1643 O O . THR A 1 196 ? -0.949 13.119 12.871 1.00 86.31 196 THR A O 1
ATOM 1646 N N . PHE A 1 197 ? 0.822 11.809 12.373 1.00 85.94 197 PHE A N 1
ATOM 1647 C CA . PHE A 1 197 ? 0.171 11.042 11.310 1.00 85.94 197 PHE A CA 1
ATOM 1648 C C . PHE A 1 197 ? -0.433 9.724 11.807 1.00 85.94 197 PHE A C 1
ATOM 1650 O O . PHE A 1 197 ? -0.975 8.966 11.007 1.00 85.94 197 PHE A O 1
ATOM 1657 N N . LEU A 1 198 ? -0.395 9.462 13.121 1.00 90.94 198 LEU A N 1
ATOM 1658 C CA . LEU A 1 198 ? -0.886 8.224 13.740 1.00 90.94 198 LEU A CA 1
ATOM 1659 C C . LEU A 1 198 ? -0.320 6.986 13.024 1.00 90.94 198 LEU A C 1
ATOM 1661 O O . LEU A 1 198 ? -1.052 6.038 12.730 1.00 90.94 198 LEU A O 1
ATOM 1665 N N . MET A 1 199 ? 0.975 7.051 12.712 1.00 93.00 199 MET A N 1
ATOM 1666 C CA . MET A 1 199 ? 1.694 6.117 11.860 1.00 93.00 199 MET A CA 1
ATOM 1667 C C . MET A 1 199 ?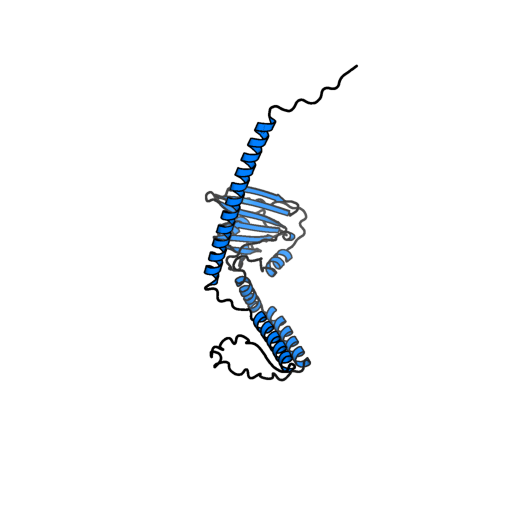 2.748 5.360 12.666 1.00 93.00 199 MET A C 1
ATOM 1669 O O . MET A 1 199 ? 3.482 5.935 13.471 1.00 93.00 199 MET A O 1
ATOM 1673 N N . TYR A 1 200 ? 2.835 4.059 12.437 1.00 95.38 200 TYR A N 1
ATOM 1674 C CA . TYR A 1 200 ? 3.947 3.211 12.837 1.00 95.38 200 TYR A CA 1
ATOM 1675 C C . TYR A 1 200 ? 4.390 2.430 11.611 1.00 95.38 200 TYR A C 1
ATOM 1677 O O . TYR A 1 200 ? 3.553 1.786 10.986 1.00 95.38 200 TYR A O 1
ATOM 1685 N N . SER A 1 201 ? 5.676 2.450 11.290 1.00 95.44 201 SER A N 1
ATOM 1686 C CA . SER A 1 201 ? 6.232 1.655 10.201 1.00 95.44 201 SER A CA 1
ATOM 1687 C C . SER A 1 201 ? 7.453 0.866 10.658 1.00 95.44 201 SER A C 1
ATOM 1689 O O . SER A 1 201 ? 8.156 1.246 11.598 1.00 95.44 201 SER A O 1
ATOM 1691 N N . ALA A 1 202 ? 7.671 -0.275 10.018 1.00 95.94 202 ALA A N 1
ATOM 1692 C CA . ALA A 1 202 ? 8.815 -1.134 10.248 1.00 95.94 202 ALA A CA 1
ATOM 1693 C C . ALA A 1 202 ? 9.257 -1.785 8.937 1.00 95.94 202 ALA A C 1
ATOM 1695 O O . ALA A 1 202 ? 8.448 -2.386 8.228 1.00 95.94 202 ALA A O 1
ATOM 1696 N N . ASP A 1 203 ? 10.553 -1.694 8.664 1.00 95.12 203 ASP A N 1
ATOM 1697 C CA . ASP A 1 203 ? 11.221 -2.364 7.559 1.00 95.12 203 ASP A CA 1
ATOM 1698 C C . ASP A 1 203 ? 11.988 -3.565 8.100 1.00 95.12 203 ASP A C 1
ATOM 1700 O O . ASP A 1 203 ? 12.819 -3.447 9.007 1.00 95.12 203 ASP A O 1
ATOM 1704 N N . TYR A 1 204 ? 11.720 -4.729 7.526 1.00 95.12 204 TYR A N 1
ATOM 1705 C CA . TYR A 1 204 ? 12.454 -5.952 7.798 1.00 95.12 204 TYR A CA 1
ATOM 1706 C C . TYR A 1 204 ? 13.179 -6.391 6.534 1.00 95.12 204 TYR A C 1
ATOM 1708 O O . TYR A 1 204 ? 12.603 -6.344 5.453 1.00 95.12 204 TYR A O 1
ATOM 1716 N N . VAL A 1 205 ? 14.408 -6.876 6.659 1.00 94.12 205 VAL A N 1
ATOM 1717 C CA . VAL A 1 205 ? 15.210 -7.358 5.528 1.00 94.12 205 VAL A CA 1
ATOM 1718 C C . VAL A 1 205 ? 15.679 -8.777 5.807 1.00 94.12 205 VAL A C 1
ATOM 1720 O O . VAL A 1 205 ? 15.966 -9.127 6.955 1.00 94.12 205 VAL A O 1
ATOM 1723 N N . ASN A 1 206 ? 15.705 -9.611 4.770 1.00 92.25 206 ASN A N 1
ATOM 1724 C CA . ASN A 1 206 ? 16.233 -10.969 4.848 1.00 92.25 206 ASN A CA 1
ATOM 1725 C C . ASN A 1 206 ? 17.662 -11.079 4.282 1.00 92.25 206 ASN A C 1
ATOM 1727 O O . ASN A 1 206 ? 18.215 -10.116 3.762 1.00 92.25 206 ASN A O 1
ATOM 1731 N N . GLU A 1 207 ? 18.276 -12.262 4.373 1.00 89.56 207 GLU A N 1
ATOM 1732 C CA . GLU A 1 207 ? 19.651 -12.494 3.886 1.00 89.56 207 GLU A CA 1
ATOM 1733 C C . GLU A 1 207 ? 19.829 -12.293 2.366 1.00 89.56 207 GLU A C 1
ATOM 1735 O O . GLU A 1 207 ? 20.957 -12.156 1.896 1.00 89.56 207 GLU A O 1
ATOM 1740 N N . GLU A 1 208 ? 18.736 -12.282 1.600 1.00 87.88 208 GLU A N 1
ATOM 1741 C CA . GLU A 1 208 ? 18.719 -12.055 0.150 1.00 87.88 208 GLU A CA 1
ATOM 1742 C C . GLU A 1 208 ? 18.473 -10.574 -0.214 1.00 87.88 208 GLU A C 1
ATOM 1744 O O . GLU A 1 208 ? 18.219 -10.264 -1.377 1.00 87.88 208 GLU A O 1
ATOM 1749 N N . ASP A 1 209 ? 18.549 -9.662 0.764 1.00 86.19 209 ASP A N 1
ATOM 1750 C CA . ASP A 1 209 ? 18.239 -8.228 0.645 1.00 86.19 209 ASP A CA 1
ATOM 1751 C C . ASP A 1 209 ? 16.789 -7.936 0.199 1.00 86.19 209 ASP A C 1
ATOM 1753 O O . ASP A 1 209 ? 16.475 -6.849 -0.297 1.00 86.19 209 ASP A O 1
ATOM 1757 N N . TYR A 1 210 ? 15.861 -8.880 0.393 1.00 88.75 210 TYR A N 1
ATOM 1758 C CA . TYR A 1 210 ? 14.440 -8.624 0.176 1.00 88.75 210 TYR A CA 1
ATOM 1759 C C . TYR A 1 210 ? 13.815 -7.952 1.394 1.00 88.75 210 TYR A C 1
ATOM 1761 O O . TYR A 1 210 ? 13.845 -8.487 2.504 1.00 88.75 210 TYR A O 1
ATOM 1769 N N . SER A 1 211 ? 13.175 -6.806 1.158 1.00 91.06 211 SER A N 1
ATOM 1770 C CA . SER A 1 211 ? 12.449 -6.073 2.191 1.00 91.06 211 SER A CA 1
ATOM 1771 C C . SER A 1 211 ? 11.012 -6.579 2.360 1.00 91.06 211 SER A C 1
ATOM 1773 O O . SER A 1 211 ? 10.317 -6.911 1.395 1.00 91.06 211 SER A O 1
ATOM 1775 N N . LEU A 1 212 ? 10.570 -6.599 3.612 1.00 94.62 212 LEU A N 1
ATOM 1776 C CA . LEU A 1 212 ? 9.192 -6.710 4.057 1.00 94.62 212 LEU A CA 1
ATOM 1777 C C . LEU A 1 212 ? 8.874 -5.431 4.831 1.00 94.62 212 LEU A C 1
ATOM 1779 O O . LEU A 1 212 ? 9.393 -5.211 5.923 1.00 94.62 212 LEU A O 1
ATOM 1783 N N . PHE A 1 213 ? 8.017 -4.602 4.257 1.00 94.38 213 PHE A N 1
ATOM 1784 C CA . PHE A 1 213 ? 7.545 -3.369 4.860 1.00 94.38 213 PHE A CA 1
ATOM 1785 C C . PHE A 1 213 ? 6.209 -3.600 5.555 1.00 94.38 213 PHE A C 1
ATOM 1787 O O . PHE A 1 213 ? 5.299 -4.216 4.995 1.00 94.38 213 PHE A O 1
ATOM 1794 N N . TYR A 1 214 ? 6.090 -3.079 6.768 1.00 95.50 214 TYR A N 1
ATOM 1795 C CA . TYR A 1 214 ? 4.860 -3.037 7.537 1.00 95.50 214 TYR A CA 1
ATOM 1796 C C . TYR A 1 214 ? 4.550 -1.603 7.939 1.00 95.50 214 TYR A C 1
ATOM 1798 O O . TYR A 1 214 ? 5.416 -0.902 8.453 1.00 95.50 214 TYR A O 1
ATOM 1806 N N . GLU A 1 215 ? 3.298 -1.196 7.781 1.00 94.19 215 GLU A N 1
ATOM 1807 C CA . GLU A 1 215 ? 2.807 0.096 8.239 1.00 94.19 215 GLU A CA 1
ATOM 1808 C C . GLU A 1 215 ? 1.429 -0.057 8.888 1.00 94.19 215 GLU A C 1
ATOM 1810 O O . GLU A 1 215 ? 0.537 -0.723 8.370 1.00 94.19 215 GLU A O 1
ATOM 1815 N N . GLN A 1 216 ? 1.245 0.588 10.032 1.00 94.44 216 GLN A N 1
ATOM 1816 C CA . GLN A 1 216 ? -0.050 0.888 10.616 1.00 94.44 216 GLN A CA 1
ATOM 1817 C C . GLN A 1 216 ? -0.251 2.397 10.530 1.00 94.44 216 GLN A C 1
ATOM 1819 O O . GLN A 1 216 ? 0.543 3.145 11.093 1.00 94.44 216 GLN A O 1
ATOM 1824 N N . THR A 1 217 ? -1.336 2.850 9.914 1.00 93.00 217 THR A N 1
ATOM 1825 C CA . THR A 1 217 ? -1.662 4.279 9.830 1.00 93.00 217 THR A CA 1
ATOM 1826 C C . THR A 1 217 ? -3.161 4.513 9.952 1.00 93.00 217 THR A C 1
ATOM 1828 O O . THR A 1 217 ? -3.964 3.620 9.675 1.00 93.00 217 THR A O 1
ATOM 1831 N N . ALA A 1 218 ? -3.578 5.691 10.410 1.00 89.75 218 ALA A N 1
ATOM 1832 C CA . ALA A 1 218 ? -4.997 6.033 10.430 1.00 89.75 218 ALA A CA 1
ATOM 1833 C C . ALA A 1 218 ? -5.540 6.174 9.001 1.00 89.75 218 ALA A C 1
ATOM 1835 O O . ALA A 1 218 ? -4.887 6.757 8.136 1.00 89.75 218 ALA A O 1
ATOM 1836 N N . ILE A 1 219 ? -6.774 5.718 8.764 1.00 87.19 219 ILE A N 1
ATOM 1837 C CA . ILE A 1 219 ? -7.393 5.735 7.426 1.00 87.19 219 ILE A CA 1
ATOM 1838 C C . ILE A 1 219 ? -7.356 7.127 6.773 1.00 87.19 219 ILE A C 1
ATOM 1840 O O . ILE A 1 219 ? -7.073 7.241 5.581 1.00 87.19 219 ILE A O 1
ATOM 1844 N N . GLN A 1 220 ? -7.578 8.188 7.554 1.00 84.38 220 GLN A N 1
ATOM 1845 C CA . GLN A 1 220 ? -7.573 9.572 7.065 1.00 84.38 220 GLN A CA 1
ATOM 1846 C C . GLN A 1 220 ? -6.225 10.014 6.462 1.00 84.38 220 GLN A C 1
ATOM 1848 O O . GLN A 1 220 ? -6.192 10.913 5.621 1.00 84.38 220 GLN A O 1
ATOM 1853 N N . PHE A 1 221 ? -5.121 9.389 6.883 1.00 84.62 221 PHE A N 1
ATOM 1854 C CA . PHE A 1 221 ? -3.764 9.673 6.411 1.00 84.62 221 PHE A CA 1
ATOM 1855 C C . PHE A 1 221 ? -3.247 8.626 5.422 1.00 84.62 221 PHE A C 1
ATOM 1857 O O . PHE A 1 221 ? -2.187 8.813 4.830 1.00 84.62 221 PHE A O 1
ATOM 1864 N N . PHE A 1 222 ? -4.006 7.554 5.186 1.00 84.12 222 PHE A N 1
ATOM 1865 C CA . PHE A 1 222 ? -3.624 6.521 4.242 1.00 84.12 222 PHE A CA 1
ATOM 1866 C C . PHE A 1 222 ? -3.821 6.999 2.797 1.00 84.12 222 PHE A C 1
ATOM 1868 O O . PHE A 1 222 ? -4.932 7.026 2.257 1.00 84.12 222 PHE A O 1
ATOM 1875 N N . THR A 1 223 ? -2.717 7.372 2.152 1.00 75.50 223 THR A N 1
ATOM 1876 C CA . THR A 1 223 ? -2.667 7.740 0.731 1.00 75.50 223 THR A CA 1
ATOM 1877 C C . THR A 1 223 ? -1.589 6.926 0.016 1.00 75.50 223 THR A C 1
ATOM 1879 O O . THR A 1 223 ? -0.540 7.477 -0.327 1.00 75.50 223 THR A O 1
ATOM 1882 N N . PRO A 1 224 ? -1.803 5.614 -0.191 1.00 70.19 224 PRO A N 1
ATOM 1883 C CA . PRO A 1 224 ? -0.812 4.788 -0.860 1.00 70.19 224 PRO A CA 1
ATOM 1884 C C . PRO A 1 224 ? -0.671 5.239 -2.316 1.00 70.19 224 PRO A C 1
ATOM 1886 O O . PRO A 1 224 ? -1.658 5.594 -2.966 1.00 70.19 224 PRO A O 1
ATOM 1889 N N . SER A 1 225 ? 0.554 5.189 -2.827 1.00 68.44 225 SER A N 1
ATOM 1890 C CA . SER A 1 225 ? 0.851 5.235 -4.256 1.00 68.44 225 SER A CA 1
ATOM 1891 C C . SER A 1 225 ? 1.575 3.941 -4.593 1.00 68.44 225 SER A C 1
ATOM 1893 O O . SER A 1 225 ? 2.694 3.725 -4.136 1.00 68.44 225 SER A O 1
ATOM 1895 N N . ILE A 1 226 ? 0.893 3.046 -5.303 1.00 69.00 226 ILE A N 1
ATOM 1896 C CA . ILE A 1 226 ? 1.371 1.692 -5.590 1.00 69.00 226 ILE A CA 1
ATOM 1897 C C . ILE A 1 226 ? 1.468 1.556 -7.103 1.00 69.00 226 ILE A C 1
ATOM 1899 O O . ILE A 1 226 ? 0.496 1.813 -7.821 1.00 69.00 226 ILE A O 1
ATOM 1903 N N . SER A 1 227 ? 2.645 1.166 -7.589 1.00 66.81 227 SER A N 1
ATOM 1904 C CA . SER A 1 227 ? 2.805 0.745 -8.975 1.00 66.81 227 SER A CA 1
ATOM 1905 C C . SER A 1 227 ? 1.933 -0.481 -9.240 1.00 66.81 227 SER A C 1
ATOM 1907 O O . SER A 1 227 ? 1.735 -1.336 -8.385 1.00 66.81 227 SER A O 1
ATOM 1909 N N . SER A 1 228 ? 1.341 -0.554 -10.427 1.00 64.25 228 SER A N 1
ATOM 1910 C CA . SER A 1 228 ? 0.531 -1.702 -10.820 1.00 64.25 228 SER A CA 1
ATOM 1911 C C . SER A 1 228 ? 1.151 -2.343 -12.043 1.00 64.25 228 SER A C 1
ATOM 1913 O O . SER A 1 228 ? 1.536 -1.669 -12.998 1.00 64.25 228 SER A O 1
ATOM 1915 N N . ASN A 1 229 ? 1.183 -3.671 -12.047 1.00 67.94 229 ASN A N 1
ATOM 1916 C CA . ASN A 1 229 ? 1.495 -4.455 -13.238 1.00 67.94 229 ASN A CA 1
ATOM 1917 C C . ASN A 1 229 ? 0.306 -4.523 -14.232 1.00 67.94 229 ASN A C 1
ATOM 1919 O O . ASN A 1 229 ? 0.348 -5.284 -15.201 1.00 67.94 229 ASN A O 1
ATOM 1923 N N . GLY A 1 230 ? -0.762 -3.750 -13.992 1.00 65.38 230 GLY A N 1
ATOM 1924 C CA . GLY A 1 230 ? -1.992 -3.727 -14.782 1.00 65.38 230 GLY A CA 1
ATOM 1925 C C . GLY A 1 230 ? -2.968 -4.861 -14.455 1.00 65.38 230 GLY A C 1
ATOM 1926 O O . GLY A 1 230 ? -3.989 -4.993 -15.138 1.00 65.38 230 GLY A O 1
ATOM 1927 N N . LYS A 1 231 ? -2.664 -5.700 -13.454 1.00 71.75 231 LYS A N 1
ATOM 1928 C CA . LYS A 1 231 ? -3.636 -6.616 -12.857 1.00 71.75 231 LYS A CA 1
ATOM 1929 C C . LYS A 1 231 ? -4.486 -5.866 -11.844 1.00 71.75 231 LYS A C 1
ATOM 1931 O O . LYS A 1 231 ? -4.027 -4.981 -11.124 1.00 71.75 231 LYS A O 1
ATOM 1936 N N . ARG A 1 232 ? -5.741 -6.291 -11.780 1.00 69.31 232 ARG A N 1
ATOM 1937 C CA . ARG A 1 232 ? -6.704 -5.745 -10.839 1.00 69.31 232 ARG A CA 1
ATOM 1938 C C . ARG A 1 232 ? -6.370 -6.175 -9.427 1.00 69.31 232 ARG A C 1
ATOM 1940 O O . ARG A 1 232 ? -5.984 -7.313 -9.197 1.00 69.31 232 ARG A O 1
ATOM 1947 N N . MET A 1 233 ? -6.636 -5.269 -8.500 1.00 79.12 233 MET A N 1
ATOM 1948 C CA . MET A 1 233 ? -6.674 -5.581 -7.082 1.00 79.12 233 MET A CA 1
ATOM 1949 C C . MET A 1 233 ? -7.774 -6.603 -6.781 1.00 79.12 233 MET A C 1
ATOM 1951 O O . MET A 1 233 ? -8.901 -6.485 -7.276 1.00 79.12 233 MET A O 1
ATOM 1955 N N . GLU A 1 234 ? -7.460 -7.559 -5.920 1.00 83.81 234 GLU A N 1
ATOM 1956 C CA . GLU A 1 234 ? -8.372 -8.614 -5.500 1.00 83.81 234 GLU A CA 1
ATOM 1957 C C . GLU A 1 234 ? -8.839 -8.379 -4.060 1.00 83.81 234 GLU A C 1
ATOM 1959 O O . GLU A 1 234 ? -8.069 -7.966 -3.193 1.00 83.81 234 GLU A O 1
ATOM 1964 N N . LYS A 1 235 ? -10.129 -8.625 -3.802 1.00 85.31 235 LYS A N 1
ATOM 1965 C CA . LYS A 1 235 ? -10.661 -8.676 -2.436 1.00 85.31 235 LYS A CA 1
ATOM 1966 C C . LYS A 1 235 ? -10.379 -10.059 -1.869 1.00 85.31 235 LYS A C 1
ATOM 1968 O O . LYS A 1 235 ? -10.761 -11.054 -2.480 1.00 85.31 235 LYS A O 1
ATOM 1973 N N . ILE A 1 236 ? -9.762 -10.099 -0.699 1.00 88.00 236 ILE A N 1
ATOM 1974 C CA . ILE A 1 236 ? -9.392 -11.333 -0.006 1.00 88.00 236 ILE A CA 1
ATOM 1975 C C . ILE A 1 236 ? -9.959 -11.322 1.411 1.00 88.00 236 ILE A C 1
ATOM 1977 O O . ILE A 1 236 ? -10.189 -10.257 1.981 1.00 88.00 236 ILE A O 1
ATOM 1981 N N . ASP A 1 237 ? -10.194 -12.498 1.980 1.00 86.12 237 ASP A N 1
ATOM 1982 C CA . ASP A 1 237 ? -10.590 -12.618 3.382 1.00 86.12 237 ASP A CA 1
ATOM 1983 C C . ASP A 1 237 ? -9.348 -12.699 4.271 1.00 86.12 237 ASP A C 1
ATOM 1985 O O . ASP A 1 237 ? -8.494 -13.565 4.098 1.00 86.12 237 ASP A O 1
ATOM 1989 N N . VAL A 1 238 ? -9.275 -11.804 5.252 1.00 83.19 238 VAL A N 1
ATOM 1990 C CA . VAL A 1 238 ? -8.253 -11.769 6.300 1.00 83.19 238 VAL A CA 1
ATOM 1991 C C . VAL A 1 238 ? -8.988 -11.687 7.632 1.00 83.19 238 VAL A C 1
ATOM 1993 O O . VAL A 1 238 ? -9.723 -10.733 7.876 1.00 83.19 238 VAL A O 1
ATOM 1996 N N . LYS A 1 239 ? -8.843 -12.691 8.508 1.00 80.69 239 LYS A N 1
ATOM 1997 C CA . LYS A 1 239 ? -9.532 -12.730 9.821 1.00 80.69 239 LYS A CA 1
ATOM 1998 C C . LYS A 1 239 ? -11.062 -12.522 9.757 1.00 80.69 239 LYS A C 1
ATOM 2000 O O . LYS A 1 239 ? -11.643 -11.909 10.652 1.00 80.69 239 LYS A O 1
ATOM 2005 N N . ASN A 1 240 ? -11.736 -13.059 8.734 1.00 77.81 240 ASN A N 1
ATOM 2006 C CA . ASN A 1 240 ? -13.176 -12.856 8.470 1.00 77.81 240 ASN A CA 1
ATOM 2007 C C . ASN A 1 240 ? -13.577 -11.392 8.179 1.00 77.81 240 ASN A C 1
ATOM 2009 O O . ASN A 1 240 ? -14.733 -11.011 8.387 1.00 77.81 240 ASN A O 1
ATOM 2013 N N . LYS A 1 241 ? -12.629 -10.565 7.732 1.00 82.38 241 LYS A N 1
ATOM 2014 C CA . LYS A 1 241 ? -12.858 -9.220 7.199 1.00 82.38 241 LYS A CA 1
ATOM 2015 C C . LYS A 1 241 ? -12.197 -9.096 5.830 1.00 82.38 241 LYS A C 1
ATOM 2017 O O . LYS A 1 241 ? -11.253 -9.814 5.513 1.00 82.38 241 LYS A O 1
ATOM 2022 N N . TYR A 1 242 ? -12.676 -8.153 5.027 1.00 81.62 242 TYR A N 1
ATOM 2023 C CA . TYR A 1 242 ? -12.107 -7.925 3.705 1.00 81.62 242 TYR A CA 1
ATOM 2024 C C . TYR A 1 242 ? -10.769 -7.185 3.797 1.00 81.62 242 TYR A C 1
ATOM 2026 O O . TYR A 1 242 ? -10.693 -6.078 4.329 1.00 81.62 242 TYR A O 1
ATOM 2034 N N . GLY A 1 243 ? -9.736 -7.796 3.229 1.00 86.56 243 GLY A N 1
ATOM 2035 C CA . GLY A 1 243 ? -8.494 -7.155 2.828 1.00 86.56 243 GLY A CA 1
ATOM 2036 C C . GLY A 1 243 ? -8.442 -6.954 1.314 1.00 86.56 243 GLY A C 1
ATOM 2037 O O . GLY A 1 243 ? -9.263 -7.479 0.554 1.00 86.56 243 GLY A O 1
ATOM 2038 N N . TYR A 1 244 ? -7.450 -6.194 0.875 1.00 88.00 244 TYR A N 1
ATOM 2039 C CA . TYR A 1 244 ? -7.200 -5.903 -0.525 1.00 88.00 244 TYR A CA 1
ATOM 2040 C C . TYR A 1 244 ? -5.778 -6.302 -0.891 1.00 88.00 244 TYR A C 1
ATOM 2042 O O . TYR A 1 244 ? -4.829 -5.878 -0.235 1.00 88.00 244 TYR A O 1
ATOM 2050 N N . TRP A 1 245 ? -5.640 -7.094 -1.948 1.00 89.62 245 TRP A N 1
ATOM 2051 C CA . TRP A 1 245 ? -4.357 -7.544 -2.470 1.00 89.62 245 TRP A CA 1
ATOM 2052 C C . TRP A 1 245 ? -4.076 -6.910 -3.828 1.00 89.62 245 TRP A C 1
ATOM 2054 O O . TRP A 1 245 ? -4.936 -6.909 -4.710 1.00 89.62 245 TRP A O 1
ATOM 2064 N N . ILE A 1 246 ? -2.869 -6.376 -3.993 1.00 87.00 246 ILE A N 1
ATOM 2065 C CA . ILE A 1 246 ? -2.371 -5.816 -5.246 1.00 87.00 246 ILE A CA 1
ATOM 2066 C C . ILE A 1 246 ? -1.058 -6.516 -5.588 1.00 87.00 246 ILE A C 1
ATOM 2068 O O . ILE A 1 246 ? -0.121 -6.521 -4.790 1.00 87.00 246 ILE A O 1
ATOM 2072 N N . GLU A 1 247 ? -0.990 -7.083 -6.789 1.00 85.31 247 GLU A N 1
ATOM 2073 C CA . GLU A 1 247 ? 0.256 -7.578 -7.370 1.00 85.31 247 GLU A CA 1
ATOM 2074 C C . GLU A 1 247 ? 0.926 -6.437 -8.145 1.00 85.31 247 GLU A C 1
ATOM 2076 O O . GLU A 1 247 ? 0.307 -5.793 -8.996 1.00 85.31 247 GLU A O 1
ATOM 2081 N N . ASP A 1 248 ? 2.199 -6.199 -7.868 1.00 82.69 248 ASP A N 1
ATOM 2082 C CA . ASP A 1 248 ? 2.999 -5.163 -8.508 1.00 82.69 248 ASP A CA 1
ATOM 2083 C C . ASP A 1 248 ? 4.052 -5.798 -9.434 1.00 82.69 248 ASP A C 1
ATOM 2085 O O . ASP A 1 248 ? 4.206 -7.016 -9.571 1.00 82.69 248 ASP A O 1
ATOM 2089 N N . THR A 1 249 ? 4.738 -4.954 -10.182 1.00 79.06 249 THR A N 1
ATOM 2090 C CA . THR A 1 249 ? 5.884 -5.298 -11.004 1.00 79.06 249 THR A CA 1
ATOM 2091 C C . THR A 1 249 ? 7.035 -5.835 -10.147 1.00 79.06 249 THR A C 1
ATOM 2093 O O . THR A 1 249 ? 7.211 -5.478 -8.987 1.00 79.06 249 THR A O 1
ATOM 2096 N N . GLY A 1 250 ? 7.828 -6.747 -10.714 1.00 79.31 250 GLY A N 1
ATOM 2097 C CA . GLY A 1 250 ? 8.994 -7.308 -10.020 1.00 79.31 250 GLY A CA 1
ATOM 2098 C C . GLY A 1 250 ? 8.688 -8.369 -8.956 1.00 79.31 250 GLY A C 1
ATOM 2099 O O . GLY A 1 250 ? 9.614 -8.797 -8.285 1.00 79.31 250 GLY A O 1
ATOM 2100 N N . GLY A 1 251 ? 7.438 -8.833 -8.832 1.00 83.06 251 GLY A N 1
ATOM 2101 C CA . GLY A 1 251 ? 7.064 -9.877 -7.866 1.00 83.06 251 GLY A CA 1
ATOM 2102 C C . GLY A 1 251 ? 6.713 -9.348 -6.473 1.00 83.06 251 GLY A C 1
ATOM 2103 O O . GLY A 1 251 ? 6.560 -10.140 -5.549 1.00 83.06 251 GLY A O 1
ATOM 2104 N N . TRP A 1 252 ? 6.566 -8.030 -6.333 1.00 86.94 252 TRP A N 1
ATOM 2105 C CA . TRP A 1 252 ? 6.075 -7.396 -5.116 1.00 86.94 252 TRP A CA 1
ATOM 2106 C C . TRP A 1 252 ? 4.575 -7.620 -4.939 1.00 86.94 252 TRP A C 1
ATOM 2108 O O . TRP A 1 252 ? 3.791 -7.506 -5.884 1.00 86.94 252 TRP A O 1
ATOM 2118 N N . ASN A 1 253 ? 4.177 -7.891 -3.703 1.00 91.31 253 ASN A N 1
ATOM 2119 C CA . ASN A 1 253 ? 2.793 -8.006 -3.284 1.00 91.31 253 ASN A CA 1
ATOM 2120 C C . ASN A 1 253 ? 2.500 -6.972 -2.211 1.00 91.31 253 ASN A C 1
ATOM 2122 O O . ASN A 1 253 ? 3.291 -6.778 -1.290 1.00 91.31 253 ASN A O 1
ATOM 2126 N N . HIS A 1 254 ? 1.327 -6.358 -2.315 1.00 89.94 254 HIS A N 1
ATOM 2127 C CA . HIS A 1 254 ? 0.837 -5.374 -1.364 1.00 89.94 254 HIS A CA 1
ATOM 2128 C C . HIS A 1 254 ? -0.485 -5.854 -0.778 1.00 89.94 254 HIS A C 1
ATOM 2130 O O . HIS A 1 254 ? -1.413 -6.193 -1.514 1.00 89.94 254 HIS A O 1
ATOM 2136 N N . LEU A 1 255 ? -0.571 -5.878 0.546 1.00 92.31 255 LEU A N 1
ATOM 2137 C CA . LEU A 1 255 ? -1.744 -6.273 1.309 1.00 92.31 255 LEU A CA 1
ATOM 2138 C C . LEU A 1 255 ? -2.211 -5.099 2.163 1.00 92.31 255 LEU A C 1
ATOM 2140 O O . LEU A 1 255 ? -1.487 -4.628 3.034 1.00 92.31 255 LEU A O 1
ATOM 2144 N N . ILE A 1 256 ? -3.439 -4.650 1.924 1.00 91.62 256 ILE A N 1
ATOM 2145 C CA . ILE A 1 256 ? -4.107 -3.597 2.686 1.00 91.62 256 ILE A CA 1
ATOM 2146 C C . ILE A 1 256 ? -5.224 -4.244 3.497 1.00 91.62 256 ILE A C 1
ATOM 2148 O O . ILE A 1 256 ? -6.169 -4.803 2.940 1.00 91.62 256 ILE A O 1
ATOM 2152 N N . TYR A 1 257 ? -5.147 -4.136 4.815 1.00 91.94 257 TYR A N 1
ATOM 2153 C CA . TYR A 1 257 ? -6.156 -4.634 5.737 1.00 91.94 257 TYR A CA 1
ATOM 2154 C C . TYR A 1 257 ? -6.687 -3.486 6.592 1.00 91.94 257 TYR A C 1
ATOM 2156 O O . TYR A 1 257 ? -5.913 -2.743 7.189 1.00 91.94 257 TYR A O 1
ATOM 2164 N N . VAL A 1 258 ? -8.007 -3.317 6.638 1.00 88.69 258 VAL A N 1
ATOM 2165 C CA . VAL A 1 258 ? -8.645 -2.195 7.339 1.00 88.69 258 VAL A CA 1
ATOM 2166 C C . VAL A 1 258 ? -9.374 -2.713 8.563 1.00 88.69 258 VAL A C 1
ATOM 2168 O O . VAL A 1 258 ? -10.231 -3.593 8.454 1.00 88.69 258 VAL A O 1
ATOM 2171 N N . ASN A 1 259 ? -9.045 -2.163 9.729 1.00 87.81 259 ASN A N 1
ATOM 2172 C CA . ASN A 1 259 ? -9.743 -2.486 10.962 1.00 87.81 259 ASN A CA 1
ATOM 2173 C C . ASN A 1 259 ? -9.666 -1.356 12.002 1.00 87.81 259 ASN A C 1
ATOM 2175 O O . ASN A 1 259 ? -8.619 -0.738 12.164 1.00 87.81 259 ASN A O 1
ATOM 2179 N N . ASP A 1 260 ? -10.764 -1.143 12.739 1.00 86.44 260 ASP A N 1
ATOM 2180 C CA . ASP A 1 260 ? -10.876 -0.224 13.884 1.00 86.44 260 ASP A CA 1
ATOM 2181 C C . ASP A 1 260 ? -10.298 1.184 13.598 1.00 86.44 260 ASP A C 1
ATOM 2183 O O . ASP A 1 260 ? -9.543 1.740 14.395 1.00 86.44 260 ASP A O 1
ATOM 2187 N N . GLY A 1 261 ? -10.596 1.746 12.419 1.00 86.62 261 GLY A N 1
ATOM 2188 C CA . GLY A 1 261 ? -10.117 3.071 11.999 1.00 86.62 261 GLY A CA 1
ATOM 2189 C C . GLY A 1 261 ? -8.670 3.127 11.482 1.00 86.62 261 GLY A C 1
ATOM 2190 O O . GLY A 1 261 ? -8.208 4.195 11.068 1.00 86.62 261 GLY A O 1
ATOM 2191 N N . TYR A 1 262 ? -7.961 1.996 11.463 1.00 91.00 262 TYR A N 1
ATOM 2192 C CA . TYR A 1 262 ? -6.597 1.873 10.953 1.00 91.00 262 TYR A CA 1
ATOM 2193 C C . TYR A 1 262 ? -6.528 1.106 9.638 1.00 91.00 262 TYR A C 1
ATOM 2195 O O . TYR A 1 262 ? -7.325 0.210 9.355 1.00 91.00 262 TYR A O 1
ATOM 2203 N N . VAL A 1 263 ? -5.496 1.432 8.871 1.00 91.38 263 VAL A N 1
ATOM 2204 C CA . VAL A 1 263 ? -4.980 0.614 7.785 1.00 91.38 263 VAL A CA 1
ATOM 2205 C C . VAL A 1 263 ? -3.706 -0.067 8.255 1.00 91.38 263 VAL A C 1
ATOM 2207 O O . VAL A 1 263 ? -2.784 0.589 8.732 1.00 91.38 263 VAL A O 1
ATOM 2210 N N . TYR A 1 264 ? -3.673 -1.381 8.092 1.00 93.62 264 TYR A N 1
ATOM 2211 C CA . TYR A 1 264 ? -2.500 -2.224 8.231 1.00 93.62 264 TYR A CA 1
ATOM 2212 C C . TYR A 1 264 ? -2.044 -2.615 6.833 1.00 93.62 264 TYR A C 1
ATOM 2214 O O . TYR A 1 264 ? -2.744 -3.327 6.110 1.00 93.62 264 TYR A O 1
ATOM 2222 N N . TYR A 1 265 ? -0.886 -2.111 6.451 1.00 92.38 265 TYR A N 1
ATOM 2223 C CA . TYR A 1 265 ? -0.289 -2.296 5.149 1.00 92.38 265 TYR A CA 1
ATOM 2224 C C . TYR A 1 265 ? 0.937 -3.195 5.269 1.00 92.38 265 TYR A C 1
ATOM 2226 O O . TYR A 1 265 ? 1.791 -2.987 6.128 1.00 92.38 265 TYR A O 1
ATOM 2234 N N . LEU A 1 266 ? 1.006 -4.214 4.419 1.00 94.50 266 LEU A N 1
ATOM 2235 C CA . LEU A 1 266 ? 2.166 -5.083 4.269 1.00 94.50 266 LEU A CA 1
ATOM 2236 C C . LEU A 1 266 ? 2.599 -5.088 2.810 1.00 94.50 266 LEU A C 1
ATOM 2238 O O . LEU A 1 266 ? 1.767 -5.267 1.922 1.00 94.50 266 LEU A O 1
ATOM 2242 N N . SER A 1 267 ? 3.894 -4.942 2.570 1.00 92.62 267 SER A N 1
ATOM 2243 C CA . SER A 1 267 ? 4.475 -4.989 1.233 1.00 92.62 267 SER A CA 1
ATOM 2244 C C . SER A 1 267 ? 5.760 -5.804 1.229 1.00 92.62 267 SER A C 1
ATOM 2246 O O . SER A 1 267 ? 6.585 -5.659 2.125 1.00 92.62 267 SER A O 1
ATOM 2248 N N . GLY A 1 268 ? 5.944 -6.675 0.242 1.00 92.25 268 GLY A N 1
ATOM 2249 C CA . GLY A 1 268 ? 7.163 -7.474 0.122 1.00 92.25 268 GLY A CA 1
ATOM 2250 C C . GLY A 1 268 ? 7.128 -8.442 -1.053 1.00 92.25 268 GLY A C 1
ATOM 2251 O O . GLY A 1 268 ? 6.138 -8.526 -1.776 1.00 92.25 268 GLY A O 1
ATOM 2252 N N . HIS A 1 269 ? 8.199 -9.217 -1.215 1.00 91.25 269 HIS A N 1
ATOM 2253 C CA . HIS A 1 269 ? 8.272 -10.305 -2.207 1.00 91.25 269 HIS A CA 1
ATOM 2254 C C . HIS A 1 269 ? 7.600 -11.606 -1.740 1.00 91.25 269 HIS A C 1
ATOM 2256 O O . HIS A 1 269 ? 7.562 -12.598 -2.468 1.00 91.25 269 HIS A O 1
ATOM 2262 N N . GLU A 1 270 ? 7.073 -11.614 -0.519 1.00 89.88 270 GLU A N 1
ATOM 2263 C CA . GLU A 1 270 ? 6.319 -12.734 0.025 1.00 89.88 270 GLU A CA 1
ATOM 2264 C C . GLU A 1 270 ? 5.035 -12.990 -0.772 1.00 89.88 270 GLU A C 1
ATOM 2266 O O . GLU A 1 270 ? 4.394 -12.065 -1.278 1.00 89.88 270 GLU A O 1
ATOM 2271 N N . ASN A 1 271 ? 4.627 -14.258 -0.858 1.00 91.00 271 ASN A N 1
ATOM 2272 C CA . ASN A 1 271 ? 3.326 -14.617 -1.421 1.00 91.00 271 ASN A CA 1
ATOM 2273 C C . ASN A 1 271 ? 2.192 -14.078 -0.528 1.00 91.00 271 ASN A C 1
ATOM 2275 O O . ASN A 1 271 ? 2.346 -13.951 0.690 1.00 91.00 271 ASN A O 1
ATOM 2279 N N . ILE A 1 272 ? 1.020 -13.839 -1.117 1.00 91.31 272 ILE A N 1
ATOM 2280 C CA . ILE A 1 272 ? -0.160 -13.346 -0.412 1.00 91.31 272 ILE A CA 1
ATOM 2281 C C . ILE A 1 272 ? -0.536 -14.216 0.794 1.00 91.31 272 ILE A C 1
ATOM 2283 O O . ILE A 1 272 ? -0.823 -13.676 1.857 1.00 91.31 272 ILE A O 1
ATOM 2287 N N . ASP A 1 273 ? -0.431 -15.545 0.691 1.00 91.88 273 ASP A N 1
ATOM 2288 C CA . ASP A 1 273 ? -0.708 -16.460 1.810 1.00 91.88 273 ASP A CA 1
ATOM 2289 C C . ASP A 1 273 ? 0.208 -16.195 3.017 1.00 91.88 273 ASP A C 1
ATOM 2291 O O . ASP A 1 273 ? -0.230 -16.229 4.171 1.00 91.88 273 ASP A O 1
ATOM 2295 N N . ASN A 1 274 ? 1.481 -15.879 2.761 1.00 92.50 274 ASN A N 1
ATOM 2296 C CA . ASN A 1 274 ? 2.440 -15.555 3.810 1.00 92.50 274 ASN A CA 1
ATOM 2297 C C . ASN A 1 274 ? 2.114 -14.196 4.433 1.00 92.50 274 ASN A C 1
ATOM 2299 O O . ASN A 1 274 ? 2.075 -14.106 5.661 1.00 92.50 274 ASN A O 1
ATOM 2303 N N . LEU A 1 275 ? 1.789 -13.181 3.623 1.00 93.31 275 LEU A N 1
ATOM 2304 C CA . LEU A 1 275 ? 1.363 -11.861 4.105 1.00 93.31 275 LEU A CA 1
ATOM 2305 C C . LEU A 1 275 ? 0.086 -11.937 4.961 1.00 93.31 275 LEU A C 1
ATOM 2307 O O . LEU A 1 275 ? 0.025 -11.339 6.037 1.00 93.31 275 LEU A O 1
ATOM 2311 N N . ILE A 1 276 ? -0.902 -12.736 4.545 1.00 92.94 276 ILE A N 1
ATOM 2312 C CA . ILE A 1 276 ? -2.107 -13.019 5.338 1.00 92.94 276 ILE A CA 1
ATOM 2313 C C . ILE A 1 276 ? -1.712 -13.676 6.664 1.00 92.94 276 ILE A C 1
ATOM 2315 O O . ILE A 1 276 ? -2.157 -13.241 7.727 1.00 92.94 276 ILE A O 1
ATOM 2319 N N . SER A 1 277 ? -0.823 -14.675 6.624 1.00 92.56 277 SER A N 1
ATOM 2320 C CA . SER A 1 277 ? -0.377 -15.383 7.828 1.00 92.56 277 SER A CA 1
ATOM 2321 C C . SER A 1 277 ? 0.307 -14.457 8.842 1.00 92.56 277 SER A C 1
ATOM 2323 O O . SER A 1 277 ? 0.169 -14.671 10.050 1.00 92.56 277 SER A O 1
ATOM 2325 N N . ILE A 1 278 ? 1.011 -13.414 8.374 1.00 93.19 278 ILE A N 1
ATOM 2326 C CA . ILE A 1 278 ? 1.611 -12.393 9.237 1.00 93.19 278 ILE A CA 1
ATOM 2327 C C . ILE A 1 278 ? 0.503 -11.682 10.000 1.00 93.19 278 ILE A C 1
ATOM 2329 O O . ILE A 1 278 ? 0.520 -11.680 11.230 1.00 93.19 278 ILE A O 1
ATOM 2333 N N . LEU A 1 279 ? -0.504 -11.144 9.310 1.00 91.81 279 LEU A N 1
ATOM 2334 C CA . LEU A 1 279 ? -1.618 -10.480 9.985 1.00 91.81 279 LEU A CA 1
ATOM 2335 C C . LEU A 1 279 ? -2.338 -11.437 10.940 1.00 91.81 279 LEU A C 1
ATOM 2337 O O . LEU A 1 279 ? -2.559 -11.083 12.095 1.00 91.81 279 LEU A O 1
ATOM 2341 N N . GLU A 1 280 ? -2.653 -12.660 10.512 1.00 90.62 280 GLU A N 1
ATOM 2342 C CA . GLU A 1 280 ? -3.372 -13.665 11.308 1.00 90.62 280 GLU A CA 1
ATOM 2343 C C . GLU A 1 280 ? -2.670 -14.058 12.609 1.00 90.62 280 GLU A C 1
ATOM 2345 O O . GLU A 1 280 ? -3.313 -14.136 13.661 1.00 90.62 280 GLU A O 1
ATOM 2350 N N . LYS A 1 281 ? -1.351 -14.260 12.566 1.00 91.12 281 LYS A N 1
ATOM 2351 C CA . LYS A 1 281 ? -0.559 -14.642 13.744 1.00 91.12 281 LYS A CA 1
ATOM 2352 C C . LYS A 1 281 ? -0.359 -13.482 14.721 1.00 91.12 281 LYS A C 1
ATOM 2354 O O . LYS A 1 281 ? -0.154 -13.720 15.912 1.00 91.12 281 LYS A O 1
ATOM 2359 N N . ASN A 1 282 ? -0.475 -12.242 14.250 1.00 88.38 282 ASN A N 1
ATOM 2360 C CA . ASN A 1 282 ? -0.379 -11.039 15.067 1.00 88.38 282 ASN A CA 1
ATOM 2361 C C . ASN A 1 282 ? -1.713 -10.732 15.766 1.00 88.38 282 ASN A C 1
ATOM 2363 O O . ASN A 1 282 ? -2.616 -10.118 15.200 1.00 88.38 282 ASN A O 1
ATOM 2367 N N . LYS A 1 283 ? -1.844 -11.159 17.031 1.00 82.81 283 LYS A N 1
ATOM 2368 C CA . LYS A 1 283 ? -3.107 -11.109 17.804 1.00 82.81 283 LYS A CA 1
ATOM 2369 C C . LYS A 1 283 ? -3.552 -9.704 18.212 1.00 82.81 283 LYS A C 1
ATOM 2371 O O . LYS A 1 283 ? -4.719 -9.507 18.548 1.00 82.81 283 LYS A O 1
ATOM 2376 N N . LYS A 1 284 ? -2.614 -8.757 18.271 1.00 82.50 284 LYS A N 1
ATOM 2377 C CA . LYS A 1 284 ? -2.888 -7.357 18.634 1.00 82.50 284 LYS A CA 1
ATOM 2378 C C . LYS A 1 284 ? -3.555 -6.584 17.500 1.00 82.50 284 LYS A C 1
ATOM 2380 O O . LYS A 1 284 ? -4.362 -5.704 17.784 1.00 82.50 284 LYS A O 1
ATOM 2385 N N . ILE A 1 285 ? -3.263 -6.977 16.264 1.00 80.50 285 ILE A N 1
ATOM 2386 C CA . ILE A 1 285 ? -3.981 -6.541 15.072 1.00 80.50 285 ILE A CA 1
ATOM 2387 C C . ILE A 1 285 ? -5.321 -7.273 15.106 1.00 80.50 285 ILE A C 1
ATOM 2389 O O . ILE A 1 285 ? -5.346 -8.505 15.138 1.00 80.50 285 ILE A O 1
ATOM 2393 N N . LYS A 1 286 ? -6.431 -6.550 15.200 1.00 65.62 286 LYS A N 1
ATOM 2394 C CA . LYS A 1 286 ? -7.773 -7.154 15.242 1.00 65.62 286 LYS A CA 1
ATOM 2395 C C . LYS A 1 286 ? -8.470 -7.107 13.902 1.00 65.62 286 LYS A C 1
ATOM 2397 O O . LYS A 1 286 ? -7.962 -6.403 13.010 1.00 65.62 286 LYS A O 1
#

Radius of gyration: 38.96 Å; chains: 1; bounding box: 100×91×87 Å